Protein AF-A0A936SHZ1-F1 (afdb_monomer_lite)

Foldseek 3Di:
DVVVVVVVVVVVVVVVVVVVVVVPPPPPPPPPPPVPDQFPDDDQWDWDPPPPQQAIFIDGPCCQQQCVLAPPGGDFPCLLQVLLAAQVVQVVPPPGHHHPPPPDHDHQGPVCCRRCVPNSRRDDLCQQAPAPPDAHVRDRHADWDDDVPHPDIHGRHSVNSVLVSQQVRLVVSCVNPVVDLRFHSVDSVSGHDGDD

Structure (mmCIF, N/CA/C/O backbone):
data_AF-A0A936SHZ1-F1
#
_entry.id   AF-A0A936SHZ1-F1
#
loop_
_atom_site.group_PDB
_atom_site.id
_atom_site.type_symbol
_atom_site.label_atom_id
_atom_site.label_alt_id
_atom_site.label_comp_id
_atom_site.label_asym_id
_atom_site.label_entity_id
_atom_site.label_seq_id
_atom_site.pdbx_PDB_ins_code
_atom_site.Cartn_x
_atom_site.Cartn_y
_atom_site.Cartn_z
_atom_site.occupancy
_atom_site.B_iso_or_equiv
_atom_site.auth_seq_id
_atom_site.auth_comp_id
_atom_site.auth_asym_id
_atom_site.auth_atom_id
_atom_site.pdbx_PDB_model_num
ATOM 1 N N . MET A 1 1 ? -10.803 -55.762 65.320 1.00 58.00 1 MET A N 1
ATOM 2 C CA . MET A 1 1 ? -10.681 -55.918 63.850 1.00 58.00 1 MET A CA 1
ATOM 3 C C . MET A 1 1 ? -11.728 -55.129 63.056 1.00 58.00 1 MET A C 1
ATOM 5 O O . MET A 1 1 ? -11.336 -54.401 62.159 1.00 58.00 1 MET A O 1
ATOM 9 N N . MET A 1 2 ? -13.025 -55.159 63.396 1.00 56.41 2 MET A N 1
ATOM 10 C CA . MET A 1 2 ? -14.102 -54.535 62.588 1.00 56.41 2 MET A CA 1
ATOM 11 C C . MET A 1 2 ? -13.973 -53.012 62.336 1.00 56.41 2 MET A C 1
ATOM 13 O O . MET A 1 2 ? -14.299 -52.530 61.257 1.00 56.41 2 MET A O 1
ATOM 17 N N . ARG A 1 3 ? -13.420 -52.239 63.285 1.00 50.12 3 ARG A N 1
ATOM 18 C CA . ARG A 1 3 ? -13.227 -50.777 63.145 1.00 50.12 3 ARG A CA 1
ATOM 19 C C . ARG A 1 3 ? -12.147 -50.359 62.133 1.00 50.12 3 ARG A C 1
ATOM 21 O O . ARG A 1 3 ? -12.199 -49.232 61.651 1.00 50.12 3 ARG A O 1
ATOM 28 N N . GLN A 1 4 ? -11.181 -51.225 61.813 1.00 54.91 4 GLN A N 1
ATOM 29 C CA . GLN A 1 4 ? -10.170 -50.930 60.784 1.00 54.91 4 GLN A CA 1
ATOM 30 C C . GLN A 1 4 ? -10.726 -51.135 59.371 1.00 54.91 4 GLN A C 1
ATOM 32 O O . GLN A 1 4 ? -10.444 -50.327 58.491 1.00 54.91 4 GLN A O 1
ATOM 37 N N . PHE A 1 5 ? -11.597 -52.131 59.178 1.00 54.84 5 PHE A N 1
ATOM 38 C CA . PHE A 1 5 ? -12.244 -52.383 57.888 1.00 54.84 5 PHE A CA 1
ATOM 39 C C . PHE A 1 5 ? -13.167 -51.236 57.450 1.00 54.84 5 PHE A C 1
ATOM 41 O O . PHE A 1 5 ? -13.169 -50.871 56.279 1.00 54.84 5 PHE A O 1
ATOM 48 N N . ILE A 1 6 ? -13.871 -50.594 58.389 1.00 59.31 6 ILE A N 1
ATOM 49 C CA . ILE A 1 6 ? -14.763 -49.459 58.084 1.00 59.31 6 ILE A CA 1
ATOM 50 C C . ILE A 1 6 ? -13.968 -48.226 57.617 1.00 59.31 6 ILE A C 1
ATOM 52 O O . ILE A 1 6 ? -14.391 -47.524 56.701 1.00 59.31 6 ILE A O 1
ATOM 56 N N . LYS A 1 7 ? -12.783 -47.978 58.194 1.00 52.69 7 LYS A N 1
ATOM 57 C CA . LYS A 1 7 ? -11.925 -46.851 57.791 1.00 52.69 7 LYS A CA 1
ATOM 58 C C . LYS A 1 7 ? -11.330 -47.049 56.395 1.00 52.69 7 LYS A C 1
ATOM 60 O O . LYS A 1 7 ? -11.276 -46.098 55.625 1.00 52.69 7 LYS A O 1
ATOM 65 N N . ILE A 1 8 ? -10.940 -48.278 56.055 1.00 61.97 8 ILE A N 1
ATOM 66 C CA . ILE A 1 8 ? -10.397 -48.612 54.730 1.00 61.97 8 ILE A CA 1
ATOM 67 C C . ILE A 1 8 ? -11.494 -48.521 53.660 1.00 61.97 8 ILE A C 1
ATOM 69 O O . ILE A 1 8 ? -11.280 -47.905 52.619 1.00 61.97 8 ILE A O 1
ATOM 73 N N . ALA A 1 9 ? -12.695 -49.037 53.944 1.00 61.56 9 ALA A N 1
ATOM 74 C CA . ALA A 1 9 ? -13.836 -48.933 53.034 1.00 61.56 9 ALA A CA 1
ATOM 75 C C . ALA A 1 9 ? -14.236 -47.471 52.762 1.00 61.56 9 ALA A C 1
ATOM 77 O O . ALA A 1 9 ? -14.526 -47.113 51.622 1.00 61.56 9 ALA A O 1
ATOM 78 N N . SER A 1 10 ? -14.184 -46.610 53.786 1.00 62.66 10 SER A N 1
ATOM 79 C CA . SER A 1 10 ? -14.511 -45.191 53.629 1.00 62.66 10 SER A CA 1
ATOM 80 C C . SER A 1 10 ? -13.507 -44.442 52.754 1.00 62.66 10 SER A C 1
ATOM 82 O O . SER A 1 10 ? -13.942 -43.586 51.998 1.00 62.66 10 SER A O 1
ATOM 84 N N . VAL A 1 11 ? -12.205 -44.751 52.831 1.00 67.12 11 VAL A N 1
ATOM 85 C CA . VAL A 1 11 ? -11.163 -44.094 52.013 1.00 67.12 11 VAL A CA 1
ATOM 86 C C . VAL A 1 11 ? -11.228 -44.543 50.551 1.00 67.12 11 VAL A C 1
ATOM 88 O O . VAL A 1 11 ? -11.061 -43.726 49.650 1.00 67.12 11 VAL A O 1
ATOM 91 N N . ILE A 1 12 ? -11.525 -45.822 50.299 1.00 68.69 12 ILE A N 1
ATOM 92 C CA . ILE A 1 12 ? -11.680 -46.348 48.933 1.00 68.69 12 ILE A CA 1
ATOM 93 C C . ILE A 1 12 ? -12.913 -45.733 48.254 1.00 68.69 12 ILE A C 1
ATOM 95 O O . ILE A 1 12 ? -12.842 -45.351 47.087 1.00 68.69 12 ILE A O 1
ATOM 99 N N . ALA A 1 13 ? -14.019 -45.569 48.987 1.00 66.19 13 ALA A N 1
ATOM 100 C CA . ALA A 1 13 ? -15.234 -44.958 48.453 1.00 66.19 13 ALA A CA 1
ATOM 101 C C . ALA A 1 13 ? -15.039 -43.477 48.078 1.00 66.19 13 ALA A C 1
ATOM 103 O O . ALA A 1 13 ? -15.497 -43.055 47.016 1.00 66.19 13 ALA A O 1
ATOM 104 N N . THR A 1 14 ? -14.316 -42.690 48.886 1.00 64.00 14 THR A N 1
ATOM 105 C CA . THR A 1 14 ? -13.996 -41.296 48.530 1.00 64.00 14 THR A CA 1
ATOM 106 C C . THR A 1 14 ? -13.022 -41.204 47.363 1.00 64.00 14 THR A C 1
ATOM 108 O O . THR A 1 14 ? -13.194 -40.332 46.516 1.00 64.00 14 THR A O 1
ATOM 111 N N . PHE A 1 15 ? -12.039 -42.103 47.262 1.00 65.00 15 PHE A N 1
ATOM 112 C CA . PHE A 1 15 ? -11.096 -42.090 46.139 1.00 65.00 15 PHE A CA 1
ATOM 113 C C . PHE A 1 15 ? -11.776 -42.462 44.810 1.00 65.00 15 PHE A C 1
ATOM 115 O O . PHE A 1 15 ? -11.527 -41.823 43.789 1.00 65.00 15 PHE A O 1
ATOM 122 N N . ALA A 1 16 ? -12.704 -43.426 44.828 1.00 63.50 16 ALA A N 1
ATOM 123 C CA . ALA A 1 16 ? -13.508 -43.783 43.660 1.00 63.50 16 ALA A CA 1
ATOM 124 C C . ALA A 1 16 ? -14.461 -42.651 43.234 1.00 63.50 16 ALA A C 1
ATOM 126 O O . ALA A 1 16 ? -14.616 -42.399 42.042 1.00 63.50 16 ALA A O 1
ATOM 127 N N . PHE A 1 17 ? -15.053 -41.924 44.189 1.00 63.28 17 PHE A N 1
ATOM 128 C CA . PHE A 1 17 ? -15.925 -40.783 43.895 1.00 63.28 17 PHE A CA 1
ATOM 129 C C . PHE A 1 17 ? -15.158 -39.588 43.301 1.00 63.28 17 PHE A C 1
ATOM 131 O O . PHE A 1 17 ? -15.647 -38.945 42.376 1.00 63.28 17 PHE A O 1
ATOM 138 N N . VAL A 1 18 ? -13.932 -39.320 43.769 1.00 63.41 18 VAL A N 1
ATOM 139 C CA . VAL A 1 18 ? -13.070 -38.263 43.205 1.00 63.41 18 VAL A CA 1
ATOM 140 C C . VAL A 1 18 ? -12.596 -38.615 41.791 1.00 63.41 18 VAL A C 1
ATOM 142 O O . VAL A 1 18 ? -12.608 -37.746 40.925 1.00 63.41 18 VAL A O 1
ATOM 145 N N . LEU A 1 19 ? -12.253 -39.879 41.519 1.00 59.44 19 LEU A N 1
ATOM 146 C CA . LEU A 1 19 ? -11.916 -40.324 40.160 1.00 59.44 19 LEU A CA 1
ATOM 147 C C . LEU A 1 19 ? -13.115 -40.214 39.204 1.00 59.44 19 LEU A C 1
ATOM 149 O O . LEU A 1 19 ? -12.958 -39.740 38.083 1.00 59.44 19 LEU A O 1
ATOM 153 N N . PHE A 1 20 ? -14.327 -40.539 39.666 1.00 57.81 20 PHE A N 1
ATOM 154 C CA . PHE A 1 20 ? -15.540 -40.411 38.850 1.00 57.81 20 PHE A CA 1
ATOM 155 C C . PHE A 1 20 ? -15.907 -38.948 38.529 1.00 57.81 20 PHE A C 1
ATOM 157 O O . PHE A 1 20 ? -16.508 -38.675 37.492 1.00 57.81 20 PHE A O 1
ATOM 164 N N . LEU A 1 21 ? -15.526 -37.992 39.386 1.00 57.03 21 LEU A N 1
ATOM 165 C CA . LEU A 1 21 ? -15.705 -36.557 39.126 1.00 57.03 21 LEU A CA 1
ATOM 166 C C . LEU A 1 21 ? -14.647 -35.971 38.175 1.00 57.03 21 LEU A C 1
ATOM 168 O O . LEU A 1 21 ? -14.896 -34.923 37.581 1.00 57.03 21 LEU A O 1
ATOM 172 N N . LEU A 1 22 ? -13.498 -36.633 37.996 1.00 56.94 22 LEU A N 1
ATOM 173 C CA . LEU A 1 22 ? -12.438 -36.190 37.080 1.00 56.94 22 LEU A CA 1
ATOM 174 C C . LEU A 1 22 ? -12.620 -36.713 35.642 1.00 56.94 22 LEU A C 1
ATOM 176 O O . LEU A 1 22 ? -12.161 -36.060 34.709 1.00 56.94 22 LEU A O 1
ATOM 180 N N . ASP A 1 23 ? -13.358 -37.809 35.439 1.00 51.12 23 ASP A N 1
ATOM 181 C CA . ASP A 1 23 ? -13.686 -38.343 34.101 1.00 51.12 23 ASP A CA 1
ATOM 182 C C . ASP A 1 23 ? -14.914 -37.668 33.441 1.00 51.12 23 ASP A C 1
ATOM 184 O O . ASP A 1 23 ? -15.255 -37.936 32.286 1.00 51.12 23 ASP A O 1
ATOM 188 N N . GLY A 1 24 ? -15.589 -36.756 34.152 1.00 52.62 24 GLY A N 1
ATOM 189 C CA . GLY A 1 24 ? -16.859 -36.144 33.740 1.00 52.62 24 GLY A CA 1
ATOM 190 C C . GLY A 1 24 ? -16.779 -34.978 32.746 1.00 52.62 24 GLY A C 1
ATOM 191 O O . GLY A 1 24 ? -17.821 -34.510 32.290 1.00 52.62 24 GLY A O 1
ATOM 192 N N . THR A 1 25 ? -15.590 -34.502 32.367 1.00 50.62 25 THR A N 1
ATOM 193 C CA . THR A 1 25 ? -15.440 -33.454 31.339 1.00 50.62 25 THR A CA 1
ATOM 194 C C . THR A 1 25 ? -14.689 -33.954 30.116 1.00 50.62 25 THR A C 1
ATOM 196 O O . THR A 1 25 ? -13.801 -33.282 29.596 1.00 50.62 25 THR A O 1
ATOM 199 N N . SER A 1 26 ? -15.084 -35.113 29.588 1.00 50.12 26 SER A N 1
ATOM 200 C CA . SER A 1 26 ? -14.914 -35.351 28.156 1.00 50.12 26 SER A CA 1
ATOM 201 C C . SER A 1 26 ? -15.900 -34.434 27.432 1.00 50.12 26 SER A C 1
ATOM 203 O O . SER A 1 26 ? -17.026 -34.815 27.105 1.00 50.12 26 SER A O 1
ATOM 205 N N . GLN A 1 27 ? -15.501 -33.174 27.230 1.00 50.34 27 GLN A N 1
ATOM 206 C CA . GLN A 1 27 ? -16.088 -32.365 26.176 1.00 50.34 27 GLN A CA 1
ATOM 207 C C . GLN A 1 27 ? -15.919 -33.194 24.910 1.00 50.34 27 GLN A C 1
ATOM 209 O O . GLN A 1 27 ? -14.819 -33.303 24.370 1.00 50.34 27 GLN A O 1
ATOM 214 N N . LYS A 1 28 ? -17.007 -33.821 24.452 1.00 45.84 28 LYS A N 1
ATOM 215 C CA . LYS A 1 28 ? -17.133 -34.182 23.051 1.00 45.84 28 LYS A CA 1
ATOM 216 C C . LYS A 1 28 ? -16.898 -32.880 22.310 1.00 45.84 28 LYS A C 1
ATOM 218 O O . LYS A 1 28 ? -17.810 -32.063 22.208 1.00 45.84 28 LYS A O 1
ATOM 223 N N . ALA A 1 29 ? -15.657 -32.674 21.873 1.00 46.72 29 ALA A N 1
ATOM 224 C CA . ALA A 1 29 ? -15.332 -31.726 20.842 1.00 46.72 29 ALA A CA 1
ATOM 225 C C . ALA A 1 29 ? -16.323 -32.056 19.736 1.00 46.72 29 ALA A C 1
ATOM 227 O O . ALA A 1 29 ? -16.249 -33.113 19.105 1.00 46.72 29 ALA A O 1
ATOM 228 N N . GLN A 1 30 ? -17.351 -31.220 19.607 1.00 45.28 30 GLN A N 1
ATOM 229 C CA . GLN A 1 30 ? -18.169 -31.229 18.424 1.00 45.28 30 GLN A CA 1
ATOM 230 C C . GLN A 1 30 ? -17.169 -30.916 17.327 1.00 45.28 30 GLN A C 1
ATOM 232 O O . GLN A 1 30 ? -16.734 -29.775 17.180 1.00 45.28 30 GLN A O 1
ATOM 237 N N . VAL A 1 31 ? -16.733 -31.960 16.621 1.00 44.31 31 VAL A N 1
ATOM 238 C CA . VAL A 1 31 ? -16.123 -31.817 15.313 1.00 44.31 31 VAL A CA 1
ATOM 239 C C . VAL A 1 31 ? -17.216 -31.150 14.503 1.00 44.31 31 VAL A C 1
ATOM 241 O O . VAL A 1 31 ? -18.141 -31.793 14.011 1.00 44.31 31 VAL A O 1
ATOM 244 N N . MET A 1 32 ? -17.171 -29.822 14.496 1.00 43.62 32 MET A N 1
ATOM 245 C CA . MET A 1 32 ? -17.922 -28.990 13.592 1.00 43.62 32 MET A CA 1
ATOM 246 C C . MET A 1 32 ? -17.433 -29.414 12.216 1.00 43.62 32 MET A C 1
ATOM 248 O O . MET A 1 32 ? -16.462 -28.881 11.693 1.00 43.62 32 MET A O 1
ATOM 252 N N . THR A 1 33 ? -18.121 -30.375 11.605 1.00 42.81 33 THR A N 1
ATOM 253 C CA . THR A 1 33 ? -18.084 -30.611 10.162 1.00 42.81 33 THR A CA 1
ATOM 254 C C . THR A 1 33 ? -18.819 -29.471 9.456 1.00 42.81 33 THR A C 1
ATOM 256 O O . THR A 1 33 ? -19.618 -29.689 8.544 1.00 42.81 33 THR A O 1
ATOM 259 N N . GLY A 1 34 ? -18.598 -28.234 9.912 1.00 46.69 34 GLY A N 1
ATOM 260 C CA . GLY A 1 34 ? -18.877 -27.069 9.111 1.00 46.69 34 GLY A CA 1
ATOM 261 C C . GLY A 1 34 ? -18.015 -27.235 7.878 1.00 46.69 34 GLY A C 1
ATOM 262 O O . GLY A 1 34 ? -16.804 -27.419 7.992 1.00 46.69 34 GLY A O 1
ATOM 263 N N . LYS A 1 35 ? -18.644 -27.249 6.702 1.00 37.09 35 LYS A N 1
ATOM 264 C CA . LYS A 1 35 ? -17.924 -27.041 5.450 1.00 37.09 35 LYS A CA 1
ATOM 265 C C . LYS A 1 35 ? -17.074 -25.794 5.661 1.00 37.09 35 LYS A C 1
ATOM 267 O O . LYS A 1 35 ? -17.622 -24.695 5.711 1.00 37.09 35 LYS A O 1
ATOM 272 N N . VAL A 1 36 ? -15.770 -25.982 5.856 1.00 47.88 36 VAL A N 1
ATOM 273 C CA . VAL A 1 36 ? -14.801 -24.896 5.800 1.00 47.88 36 VAL A CA 1
ATOM 274 C C . VAL A 1 36 ? -15.038 -24.290 4.428 1.00 47.88 36 VAL A C 1
ATOM 276 O O . VAL A 1 36 ? -14.909 -24.986 3.416 1.00 47.88 36 VAL A O 1
ATOM 279 N N . ALA A 1 37 ? -15.545 -23.056 4.394 1.00 53.41 37 ALA A N 1
ATOM 280 C CA . ALA A 1 37 ? -15.644 -22.332 3.141 1.00 53.41 37 ALA A CA 1
ATOM 281 C C . ALA A 1 37 ? -14.258 -22.410 2.485 1.00 53.41 37 ALA A C 1
ATOM 283 O O . ALA A 1 37 ? -13.266 -22.306 3.214 1.00 53.41 37 ALA A O 1
ATOM 284 N N . PRO A 1 38 ? -14.164 -22.668 1.168 1.00 56.75 38 PRO A N 1
ATOM 285 C CA . PRO A 1 38 ? -12.867 -22.693 0.510 1.00 56.75 38 PRO A CA 1
ATOM 286 C C . PRO A 1 38 ? -12.095 -21.426 0.905 1.00 56.75 38 PRO A C 1
ATOM 288 O O . PRO A 1 38 ? -12.735 -20.370 1.022 1.00 56.75 38 PRO A O 1
ATOM 291 N N . PRO A 1 39 ? -10.779 -21.533 1.177 1.00 59.34 39 PRO A N 1
ATOM 292 C CA . PRO A 1 39 ? -9.977 -20.400 1.615 1.00 59.34 39 PRO A CA 1
ATOM 293 C C . PRO A 1 39 ? -10.274 -19.206 0.718 1.00 59.34 39 PRO A C 1
ATOM 295 O O . PRO A 1 39 ? -10.333 -19.353 -0.505 1.00 59.34 39 PRO A O 1
ATOM 298 N N . LEU A 1 40 ? -10.527 -18.042 1.312 1.00 68.38 40 LEU A N 1
ATOM 299 C CA . LEU A 1 40 ? -10.705 -16.839 0.514 1.00 68.38 40 LEU A CA 1
ATOM 300 C C . LEU A 1 40 ? -9.368 -16.556 -0.161 1.00 68.38 40 LEU A C 1
ATOM 302 O O . LEU A 1 40 ? -8.401 -16.187 0.494 1.00 68.38 40 LEU A O 1
ATOM 306 N N . GLU A 1 41 ? -9.304 -16.802 -1.465 1.00 78.69 41 GLU A N 1
ATOM 307 C CA . GLU A 1 41 ? -8.088 -16.586 -2.231 1.00 78.69 41 GLU A CA 1
ATOM 308 C C . GLU A 1 41 ? -7.891 -15.091 -2.475 1.00 78.69 41 GLU A C 1
ATOM 310 O O . GLU A 1 41 ? -8.831 -14.341 -2.768 1.00 78.69 41 GLU A O 1
ATOM 315 N N . MET A 1 42 ? -6.644 -14.643 -2.348 1.00 86.25 42 MET A N 1
ATOM 316 C CA . MET A 1 42 ? -6.286 -13.269 -2.666 1.00 86.25 42 MET A CA 1
ATOM 317 C C . MET A 1 42 ? -6.647 -12.977 -4.132 1.00 86.25 42 MET A C 1
ATOM 319 O O . MET A 1 42 ? -6.269 -13.751 -5.015 1.00 86.25 42 MET A O 1
ATOM 323 N N . PRO A 1 43 ? -7.318 -11.848 -4.429 1.00 88.06 43 PRO A N 1
ATOM 324 C CA . PRO A 1 43 ? -7.680 -11.507 -5.797 1.00 88.06 43 PRO A CA 1
ATOM 325 C C . PRO A 1 43 ? -6.441 -11.443 -6.689 1.00 88.06 43 PRO A C 1
ATOM 327 O O . PRO A 1 43 ? -5.592 -10.575 -6.501 1.00 88.06 43 PRO A O 1
ATOM 330 N N . GLN A 1 44 ? -6.336 -12.348 -7.663 1.00 92.81 44 GLN A N 1
ATOM 331 C CA . GLN A 1 44 ? -5.124 -12.463 -8.471 1.00 92.81 44 GLN A CA 1
ATOM 332 C C . GLN A 1 44 ? -4.844 -11.194 -9.273 1.00 92.81 44 GLN A C 1
ATOM 334 O O . GLN A 1 44 ? -3.733 -10.672 -9.240 1.00 92.81 44 GLN A O 1
ATOM 339 N N . VAL A 1 45 ? -5.852 -10.692 -9.984 1.00 94.00 45 VAL A N 1
ATOM 340 C CA . VAL A 1 45 ? -5.757 -9.478 -10.792 1.00 94.00 45 VAL A CA 1
ATOM 341 C C . VAL A 1 45 ? -6.912 -8.561 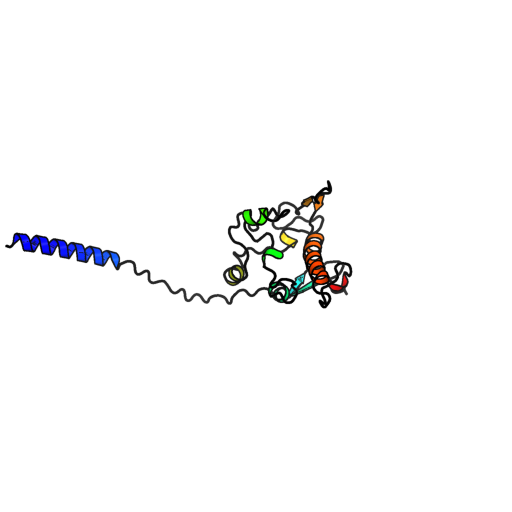-10.431 1.00 94.00 45 VAL A C 1
ATOM 343 O O . VAL A 1 45 ? -8.067 -8.981 -10.434 1.00 94.00 45 VAL A O 1
ATOM 346 N N . ILE A 1 46 ? -6.599 -7.303 -10.132 1.00 94.50 46 ILE A N 1
ATOM 347 C CA . ILE A 1 46 ? -7.582 -6.268 -9.815 1.00 94.50 46 ILE A CA 1
ATOM 348 C C . ILE A 1 46 ? -7.388 -5.048 -10.709 1.00 94.50 46 ILE A C 1
ATOM 350 O O . ILE A 1 46 ? -6.280 -4.734 -11.149 1.00 94.50 46 ILE A O 1
ATOM 354 N N . GLU A 1 47 ? -8.486 -4.341 -10.956 1.00 94.81 47 GLU A N 1
ATOM 355 C CA . GLU A 1 47 ? -8.467 -3.066 -11.661 1.00 94.81 47 GLU A CA 1
ATOM 356 C C . GLU A 1 47 ? -8.376 -1.912 -10.654 1.00 94.81 47 GLU A C 1
ATOM 358 O O . GLU A 1 47 ? -9.301 -1.643 -9.883 1.00 94.81 47 GLU A O 1
ATOM 363 N N . LEU A 1 48 ? -7.246 -1.211 -10.669 1.00 94.94 48 LEU A N 1
ATOM 364 C CA . LEU A 1 48 ? -7.023 0.013 -9.912 1.00 94.94 48 LEU A CA 1
ATOM 365 C C . LEU A 1 48 ? -7.303 1.241 -10.784 1.00 94.94 48 LEU A C 1
ATOM 367 O O . LEU A 1 48 ? -7.470 1.157 -11.999 1.00 94.94 48 LEU A O 1
ATOM 371 N N . ALA A 1 49 ? -7.374 2.413 -10.147 1.00 91.62 49 ALA A N 1
ATOM 372 C CA . ALA A 1 49 ? -7.547 3.701 -10.826 1.00 91.62 49 ALA A CA 1
ATOM 373 C C . ALA A 1 49 ? -8.742 3.778 -11.811 1.00 91.62 49 ALA A C 1
ATOM 375 O O . ALA A 1 49 ? -8.738 4.596 -12.732 1.00 91.62 49 ALA A O 1
ATOM 376 N N . LYS A 1 50 ? -9.791 2.964 -11.612 1.00 89.62 50 LYS A N 1
ATOM 377 C CA . LYS A 1 50 ? -11.022 3.033 -12.413 1.00 89.62 50 LYS A CA 1
ATOM 378 C C . LYS A 1 50 ? -11.594 4.455 -12.398 1.00 89.62 50 LYS A C 1
ATOM 380 O O . LYS A 1 50 ? -11.820 5.017 -11.325 1.00 89.62 50 LYS A O 1
ATOM 385 N N . GLY A 1 51 ? -11.814 5.021 -13.585 1.00 85.94 51 GLY A N 1
ATOM 386 C CA . GLY A 1 51 ? -12.275 6.403 -13.765 1.00 85.94 51 GLY A CA 1
ATOM 387 C C . GLY A 1 51 ? -11.174 7.470 -13.684 1.00 85.94 51 GLY A C 1
ATOM 388 O O . GLY A 1 51 ? -11.493 8.658 -13.612 1.00 85.94 51 GLY A O 1
ATOM 389 N N . SER A 1 52 ? -9.891 7.087 -13.672 1.00 90.69 52 SER A N 1
ATOM 390 C CA . SER A 1 52 ? -8.797 8.049 -13.849 1.00 90.69 52 SER A CA 1
ATOM 391 C C . SER A 1 52 ? -8.752 8.570 -15.289 1.00 90.69 52 SER A C 1
ATOM 393 O O . SER A 1 52 ? -9.178 7.887 -16.222 1.00 90.69 52 SER A O 1
ATOM 395 N N . LYS A 1 53 ? -8.195 9.772 -15.484 1.00 90.44 53 LYS A N 1
ATOM 396 C CA . LYS A 1 53 ? -8.043 10.368 -16.823 1.00 90.44 53 LYS A CA 1
ATOM 397 C C . LYS A 1 53 ? -7.102 9.554 -17.717 1.00 90.44 53 LYS A C 1
ATOM 399 O O . LYS A 1 53 ? -7.294 9.524 -18.925 1.00 90.44 53 LYS A O 1
ATOM 404 N N . GLN A 1 54 ? -6.110 8.899 -17.119 1.00 92.69 54 GLN A N 1
ATOM 405 C CA . GLN A 1 54 ? -5.105 8.087 -17.805 1.00 92.69 54 GLN A CA 1
ATOM 406 C C . GLN A 1 54 ? -5.616 6.676 -18.139 1.00 92.69 54 GLN A C 1
ATOM 408 O O . GLN A 1 54 ? -4.972 5.972 -18.910 1.00 92.69 54 GLN A O 1
ATOM 413 N N . GLY A 1 55 ? -6.774 6.289 -17.592 1.00 94.50 55 GLY A N 1
ATOM 414 C CA . GLY A 1 55 ? -7.367 4.961 -17.713 1.00 94.50 55 GLY A CA 1
ATOM 415 C C . GLY A 1 55 ? -7.039 4.037 -16.531 1.00 94.50 55 GLY A C 1
ATOM 416 O O . GLY A 1 55 ? -6.352 4.439 -15.583 1.00 94.50 55 GLY A O 1
ATOM 417 N N . PRO A 1 56 ? -7.601 2.820 -16.509 1.00 95.44 56 PRO A N 1
ATOM 418 C CA . PRO A 1 56 ? -7.411 1.888 -15.405 1.00 95.44 56 PRO A CA 1
ATOM 419 C C . PRO A 1 56 ? -5.986 1.318 -15.367 1.00 95.44 56 PRO A C 1
ATOM 421 O O . PRO A 1 56 ? -5.273 1.298 -16.371 1.00 95.44 56 PRO A O 1
ATOM 424 N N . VAL A 1 57 ? -5.595 0.806 -14.201 1.00 95.94 57 VAL A N 1
ATOM 425 C CA . VAL A 1 57 ? -4.333 0.083 -13.988 1.00 95.94 57 VAL A CA 1
ATOM 426 C C . VAL A 1 57 ? -4.663 -1.371 -13.679 1.00 95.94 57 VAL A C 1
ATOM 428 O O . VAL A 1 57 ? -5.441 -1.652 -12.770 1.00 95.94 57 VAL A O 1
ATOM 431 N N . THR A 1 58 ? -4.078 -2.302 -14.429 1.00 95.38 58 THR A N 1
ATOM 432 C CA . THR A 1 58 ? -4.196 -3.736 -14.134 1.00 95.38 58 THR A CA 1
ATOM 433 C C . THR A 1 58 ? -3.117 -4.120 -13.132 1.00 95.38 58 THR A C 1
ATOM 435 O O . THR A 1 58 ? -1.933 -4.043 -13.445 1.00 95.38 58 THR A O 1
ATOM 438 N N . PHE A 1 59 ? -3.513 -4.531 -11.931 1.00 95.50 59 PHE A N 1
ATOM 439 C CA . PHE A 1 59 ? -2.591 -4.906 -10.863 1.00 95.50 59 PHE A CA 1
ATOM 440 C C . PHE A 1 59 ? -2.686 -6.402 -10.582 1.00 95.50 59 PHE A C 1
ATOM 442 O O . PHE A 1 59 ? -3.760 -6.900 -10.253 1.00 95.50 59 PHE A O 1
ATOM 449 N N . ASN A 1 60 ? -1.567 -7.119 -10.701 1.00 94.81 60 ASN A N 1
ATOM 450 C CA . ASN A 1 60 ? -1.499 -8.536 -10.355 1.00 94.81 60 ASN A CA 1
ATOM 451 C C . ASN A 1 60 ? -1.038 -8.702 -8.901 1.00 94.81 60 ASN A C 1
ATOM 453 O O . ASN A 1 60 ? 0.159 -8.662 -8.622 1.00 94.81 60 ASN A O 1
ATOM 457 N N . HIS A 1 61 ? -1.982 -8.871 -7.980 1.00 93.88 61 HIS A N 1
ATOM 458 C CA . HIS A 1 61 ? -1.717 -8.907 -6.543 1.00 93.88 61 HIS A CA 1
ATOM 459 C C . HIS A 1 61 ? -0.860 -10.114 -6.144 1.00 93.88 61 HIS A C 1
ATOM 461 O O . HIS A 1 61 ? 0.101 -9.966 -5.392 1.00 93.88 61 HIS A O 1
ATOM 467 N N . VAL A 1 62 ? -1.157 -11.289 -6.713 1.00 92.88 62 VAL A N 1
ATOM 468 C CA . VAL A 1 62 ? -0.432 -12.538 -6.425 1.00 92.88 62 VAL A CA 1
ATOM 469 C C . VAL A 1 62 ? 1.032 -12.432 -6.816 1.00 92.88 62 VAL A C 1
ATOM 471 O O . VAL A 1 62 ? 1.885 -12.829 -6.034 1.00 92.88 62 VAL A O 1
ATOM 474 N N . LYS A 1 63 ? 1.346 -11.848 -7.975 1.00 93.06 63 LYS A N 1
ATOM 475 C CA . LYS A 1 63 ? 2.739 -11.714 -8.424 1.00 93.06 63 LYS A CA 1
ATOM 476 C C . LYS A 1 63 ? 3.559 -10.711 -7.615 1.00 93.06 63 LYS A C 1
ATOM 478 O O . LYS A 1 63 ? 4.762 -10.894 -7.449 1.00 93.06 63 LYS A O 1
ATOM 483 N N . HIS A 1 64 ? 2.921 -9.662 -7.094 1.00 93.31 64 HIS A N 1
ATOM 484 C CA . HIS A 1 64 ? 3.593 -8.745 -6.171 1.00 93.31 64 HIS A CA 1
ATOM 485 C C . HIS A 1 64 ? 3.875 -9.447 -4.840 1.00 93.31 64 HIS A C 1
ATOM 487 O O . HIS A 1 64 ? 5.014 -9.474 -4.381 1.00 93.31 64 HIS A O 1
ATOM 493 N N . ASN A 1 65 ? 2.862 -10.085 -4.254 1.00 93.44 65 ASN A N 1
ATOM 494 C CA . ASN A 1 65 ? 3.004 -10.755 -2.967 1.00 93.44 65 ASN A CA 1
ATOM 495 C C . ASN A 1 65 ? 3.928 -11.985 -3.021 1.00 93.44 65 ASN A C 1
ATOM 497 O O . ASN A 1 65 ? 4.663 -12.210 -2.070 1.00 93.44 65 ASN A O 1
ATOM 501 N N . SER A 1 66 ? 3.966 -12.737 -4.128 1.00 90.94 66 SER A N 1
ATOM 502 C CA . SER A 1 66 ? 4.859 -13.897 -4.285 1.00 90.94 66 SER A CA 1
ATOM 503 C C . SER A 1 66 ? 6.337 -13.523 -4.427 1.00 90.94 66 SER A C 1
ATOM 505 O O . SER A 1 66 ? 7.201 -14.392 -4.328 1.00 90.94 66 SER A O 1
ATOM 507 N N . GLY A 1 67 ? 6.638 -12.242 -4.663 1.00 87.81 67 GLY A N 1
ATOM 508 C CA . GLY A 1 67 ? 7.998 -11.747 -4.845 1.00 87.81 67 GLY A CA 1
ATOM 509 C C . GLY A 1 67 ? 8.523 -11.851 -6.276 1.00 87.81 67 GLY A C 1
ATOM 510 O O . GLY A 1 67 ? 9.682 -11.513 -6.496 1.00 87.81 67 GLY A O 1
ATOM 511 N N . GLU A 1 68 ? 7.696 -12.241 -7.258 1.00 88.69 68 GLU A N 1
ATOM 512 C CA . GLU A 1 68 ? 8.098 -12.302 -8.678 1.00 88.69 68 GLU A CA 1
ATOM 513 C C . GLU A 1 68 ? 8.714 -10.969 -9.149 1.00 88.69 68 GLU A C 1
ATOM 515 O O . GLU A 1 68 ? 9.681 -10.953 -9.914 1.00 88.69 68 GLU A O 1
ATOM 520 N N . TYR A 1 69 ? 8.187 -9.850 -8.639 1.00 83.31 69 TYR A N 1
ATOM 521 C CA . TYR A 1 69 ? 8.604 -8.489 -8.994 1.00 83.31 69 TYR A CA 1
ATOM 522 C C . TYR A 1 69 ? 9.500 -7.792 -7.965 1.00 83.31 69 TYR A C 1
ATOM 524 O O . TYR A 1 69 ? 9.832 -6.623 -8.142 1.00 83.31 69 TYR A O 1
ATOM 532 N N . SER A 1 70 ? 9.895 -8.477 -6.894 1.00 85.50 70 SER A N 1
ATOM 533 C CA . SER A 1 70 ? 10.640 -7.862 -5.796 1.00 85.50 70 SER A CA 1
ATOM 534 C C . SER A 1 70 ? 12.157 -7.976 -5.970 1.00 85.50 70 SER A C 1
ATOM 536 O O . SER A 1 70 ? 12.668 -8.821 -6.709 1.00 85.50 70 SER A O 1
ATOM 538 N N . VAL A 1 71 ? 12.886 -7.114 -5.262 1.00 84.00 71 VAL A N 1
ATOM 539 C CA . VAL A 1 71 ? 14.349 -7.173 -5.100 1.00 84.00 71 VAL A CA 1
ATOM 540 C C . VAL A 1 71 ? 14.769 -8.029 -3.904 1.00 84.00 71 VAL A C 1
ATOM 542 O O . VAL A 1 71 ? 15.881 -8.542 -3.882 1.00 84.00 71 VAL A O 1
ATOM 545 N N . SER A 1 72 ? 13.887 -8.192 -2.915 1.00 84.75 72 SER A N 1
ATOM 546 C CA . SER A 1 72 ? 14.212 -8.723 -1.583 1.00 84.75 72 SER A CA 1
ATOM 547 C C . SER A 1 72 ? 13.314 -9.889 -1.156 1.00 84.75 72 SER A C 1
ATOM 549 O O . SER A 1 72 ? 13.229 -10.202 0.028 1.00 84.75 72 SER A O 1
ATOM 551 N N . GLY A 1 73 ? 12.640 -10.536 -2.110 1.00 87.56 73 GLY A N 1
ATOM 552 C CA . GLY A 1 73 ? 11.701 -11.631 -1.851 1.00 87.56 73 GLY A CA 1
ATOM 553 C C . GLY A 1 73 ? 10.237 -11.181 -1.727 1.00 87.56 73 GLY A C 1
ATOM 554 O O . GLY A 1 73 ? 9.911 -10.055 -2.099 1.00 87.56 73 GLY A O 1
ATOM 555 N N . PRO A 1 74 ? 9.333 -12.065 -1.269 1.00 91.38 74 PRO A N 1
ATOM 556 C CA . PRO A 1 74 ? 7.894 -11.801 -1.169 1.00 91.38 74 PRO A CA 1
ATOM 557 C C . PRO A 1 74 ? 7.546 -10.461 -0.504 1.00 91.38 74 PRO A C 1
ATOM 559 O O . PRO A 1 74 ? 8.042 -10.169 0.581 1.00 91.38 74 PRO A O 1
ATOM 562 N N . ILE A 1 75 ? 6.667 -9.673 -1.137 1.00 94.25 75 ILE A N 1
ATOM 563 C CA . ILE A 1 75 ? 6.154 -8.415 -0.568 1.00 94.25 75 ILE A CA 1
ATOM 564 C C . ILE A 1 75 ? 5.108 -8.758 0.492 1.00 94.25 75 ILE A C 1
ATOM 566 O O . ILE A 1 75 ? 4.085 -9.381 0.185 1.00 94.25 75 ILE A O 1
ATOM 570 N N . GLN A 1 76 ? 5.330 -8.338 1.736 1.00 93.94 76 GLN A N 1
ATOM 571 C CA . GLN A 1 76 ? 4.398 -8.596 2.831 1.00 93.94 76 GLN A CA 1
ATOM 572 C C . GLN A 1 76 ? 3.106 -7.792 2.661 1.00 93.94 76 GLN A C 1
ATOM 574 O O . GLN A 1 76 ? 3.104 -6.672 2.152 1.00 93.94 76 GLN A O 1
ATOM 579 N N . CYS A 1 77 ? 1.983 -8.328 3.147 1.00 95.06 77 CYS A N 1
ATOM 580 C CA . CYS A 1 77 ? 0.676 -7.681 3.004 1.00 95.06 77 CYS A CA 1
ATOM 581 C C . CYS A 1 77 ? 0.669 -6.245 3.557 1.00 95.06 77 CYS A C 1
ATOM 583 O O . CYS A 1 77 ? 0.070 -5.353 2.956 1.00 95.06 77 CYS A O 1
ATOM 585 N N . ILE A 1 78 ? 1.370 -6.015 4.671 1.00 95.62 78 ILE A N 1
ATOM 586 C CA . ILE A 1 78 ? 1.479 -4.710 5.335 1.00 95.62 78 ILE A CA 1
ATOM 587 C C . ILE A 1 78 ? 2.405 -3.714 4.624 1.00 95.62 78 ILE A C 1
ATOM 589 O O . ILE A 1 78 ? 2.382 -2.536 4.960 1.00 95.62 78 ILE A O 1
ATOM 593 N N . GLU A 1 79 ? 3.172 -4.123 3.613 1.00 94.62 79 GLU A N 1
ATOM 594 C CA . GLU A 1 79 ? 3.937 -3.170 2.794 1.00 94.62 79 GLU A CA 1
ATOM 595 C C . GLU A 1 79 ? 3.012 -2.336 1.890 1.00 94.62 79 GLU A C 1
ATOM 597 O O . GLU A 1 79 ? 3.325 -1.193 1.560 1.00 94.62 79 GLU A O 1
ATOM 602 N N . CYS A 1 80 ? 1.836 -2.869 1.531 1.00 95.69 80 CYS A N 1
ATOM 603 C CA . CYS A 1 80 ? 0.797 -2.138 0.794 1.00 95.69 80 CYS A CA 1
ATOM 604 C C . CYS A 1 80 ? -0.407 -1.786 1.681 1.00 95.69 80 CYS A C 1
ATOM 606 O O . CYS A 1 80 ? -0.854 -0.638 1.707 1.00 95.69 80 CYS A O 1
ATOM 608 N N . HIS A 1 81 ? -0.919 -2.744 2.456 1.00 96.31 81 HIS A N 1
ATOM 609 C CA . HIS A 1 81 ? -1.997 -2.535 3.427 1.00 96.31 81 HIS A CA 1
ATOM 610 C C . HIS A 1 81 ? -1.433 -2.069 4.769 1.00 96.31 81 HIS A C 1
ATOM 612 O O . HIS A 1 81 ? -1.641 -2.690 5.809 1.00 96.31 81 HIS A O 1
ATOM 618 N N . HIS A 1 82 ? -0.700 -0.961 4.738 1.00 95.75 82 HIS A N 1
ATOM 619 C CA . HIS A 1 82 ? 0.135 -0.518 5.850 1.00 95.75 82 HIS A CA 1
ATOM 620 C C . HIS A 1 82 ? -0.629 -0.211 7.141 1.00 95.75 82 HIS A C 1
ATOM 622 O O . HIS A 1 82 ? -0.038 -0.277 8.210 1.00 95.75 82 HIS A O 1
ATOM 628 N N . THR A 1 83 ? -1.927 0.098 7.072 1.00 95.75 83 THR A N 1
ATOM 629 C CA . THR A 1 83 ? -2.776 0.318 8.254 1.00 95.75 83 THR A CA 1
ATOM 630 C C . THR A 1 83 ? -3.224 -0.982 8.922 1.00 95.75 83 THR A C 1
ATOM 632 O O . THR A 1 83 ? -3.711 -0.955 10.047 1.00 95.75 83 THR A O 1
ATOM 635 N N . ALA A 1 84 ? -3.075 -2.133 8.262 1.00 96.19 84 ALA A N 1
ATOM 636 C CA . ALA A 1 84 ? -3.565 -3.420 8.741 1.00 96.19 84 ALA A CA 1
ATOM 637 C C . ALA A 1 84 ? -2.576 -4.086 9.716 1.00 96.19 84 ALA A C 1
ATOM 639 O O . ALA A 1 84 ? -2.209 -5.249 9.563 1.00 96.19 84 ALA A O 1
ATOM 640 N N . GLN A 1 85 ? -2.127 -3.330 10.714 1.00 96.44 85 GLN A N 1
ATOM 641 C CA . GLN A 1 85 ? -1.229 -3.778 11.776 1.00 96.44 85 GLN A CA 1
ATOM 642 C C . GLN A 1 85 ? -1.469 -2.962 13.057 1.00 96.44 85 GLN A C 1
ATOM 644 O O . GLN A 1 85 ? -2.104 -1.906 12.982 1.00 96.44 85 GLN A O 1
ATOM 649 N N . PRO A 1 86 ? -0.984 -3.413 14.227 1.00 96.06 86 PRO A N 1
ATOM 650 C CA . PRO A 1 86 ? -1.201 -2.698 15.479 1.00 96.06 86 PRO A CA 1
ATOM 651 C C . PRO A 1 86 ? -0.593 -1.293 15.479 1.00 96.06 86 PRO A C 1
ATOM 653 O O . PRO A 1 86 ? 0.468 -1.058 14.896 1.00 96.06 86 PRO A O 1
ATOM 656 N N . ALA A 1 87 ? -1.210 -0.368 16.219 1.00 95.94 87 ALA A N 1
ATOM 657 C CA . ALA A 1 87 ? -0.715 1.005 16.371 1.00 95.94 87 ALA A CA 1
ATOM 658 C C . ALA A 1 87 ? 0.745 1.071 16.866 1.00 95.94 87 ALA A C 1
ATOM 660 O O . ALA A 1 87 ? 1.512 1.932 16.435 1.00 95.94 87 ALA A O 1
ATOM 661 N N . ALA A 1 88 ? 1.150 0.130 17.727 1.00 95.94 88 ALA A N 1
ATOM 662 C CA . ALA A 1 88 ? 2.524 0.026 18.218 1.00 95.94 88 ALA A CA 1
ATOM 663 C C . ALA A 1 88 ? 3.538 -0.321 17.112 1.00 95.94 88 ALA A C 1
ATOM 665 O O . ALA A 1 88 ? 4.676 0.139 17.166 1.00 95.94 88 ALA A O 1
ATOM 666 N N . GLU A 1 89 ? 3.133 -1.092 16.098 1.00 96.12 89 GLU A N 1
ATOM 667 C CA . GLU A 1 89 ? 3.980 -1.409 14.944 1.00 96.12 89 GLU A CA 1
ATOM 668 C C . GLU A 1 89 ? 4.030 -0.231 13.969 1.00 96.12 89 GLU A C 1
ATOM 670 O O . GLU A 1 89 ? 5.109 0.180 13.552 1.00 96.12 89 GLU A O 1
ATOM 675 N N . LEU A 1 90 ? 2.888 0.409 13.697 1.00 94.69 90 LEU A N 1
ATOM 676 C CA . LEU A 1 90 ? 2.822 1.627 12.879 1.00 94.69 90 LEU A CA 1
ATOM 677 C C . LEU A 1 90 ? 3.738 2.738 13.396 1.00 94.69 90 LEU A C 1
ATOM 679 O O . LEU A 1 90 ? 4.413 3.395 12.606 1.00 94.69 90 LEU A O 1
ATOM 683 N N . ALA A 1 91 ? 3.797 2.923 14.717 1.00 93.69 91 ALA A N 1
ATOM 684 C CA . ALA A 1 91 ? 4.630 3.942 15.349 1.00 93.69 91 ALA A CA 1
ATOM 685 C C . ALA A 1 91 ? 6.135 3.770 15.064 1.00 93.69 91 ALA A C 1
ATOM 687 O O . ALA A 1 91 ? 6.878 4.751 15.119 1.00 93.69 91 ALA A O 1
ATOM 688 N N . LYS A 1 92 ? 6.588 2.557 14.713 1.00 94.94 92 LYS A N 1
ATOM 689 C CA . LYS A 1 92 ? 7.978 2.278 14.304 1.00 94.94 92 LYS A CA 1
ATOM 690 C C . LYS A 1 92 ? 8.287 2.776 12.891 1.00 94.94 92 LYS A C 1
ATOM 692 O O . LYS A 1 92 ? 9.454 2.876 12.520 1.00 94.94 92 LYS A O 1
ATOM 697 N N . HIS A 1 93 ? 7.259 3.123 12.118 1.00 91.38 93 HIS A N 1
ATOM 698 C CA . HIS A 1 93 ? 7.365 3.529 10.723 1.00 91.38 93 HIS A CA 1
ATOM 699 C C . HIS A 1 93 ? 6.740 4.915 10.492 1.00 91.38 93 HIS A C 1
ATOM 701 O O . HIS A 1 93 ? 5.685 5.024 9.863 1.00 91.38 93 HIS A O 1
ATOM 707 N N . PRO A 1 94 ? 7.361 6.016 10.958 1.00 88.50 94 PRO A N 1
ATOM 708 C CA . PRO A 1 94 ? 6.910 7.354 10.589 1.00 88.50 94 PRO A CA 1
ATOM 709 C C . PRO A 1 94 ? 6.832 7.510 9.056 1.00 88.50 94 PRO A C 1
ATOM 711 O O . PRO A 1 94 ? 7.741 7.061 8.357 1.00 88.50 94 PRO A O 1
ATOM 714 N N . PRO A 1 95 ? 5.783 8.151 8.504 1.00 89.31 95 PRO A N 1
ATOM 715 C CA . PRO A 1 95 ? 4.762 8.957 9.178 1.00 89.31 95 PRO A CA 1
ATOM 716 C C . PRO A 1 95 ? 3.449 8.207 9.483 1.00 89.31 95 PRO A C 1
ATOM 718 O O . PRO A 1 95 ? 2.408 8.851 9.628 1.00 89.31 95 PRO A O 1
ATOM 721 N N . LEU A 1 96 ? 3.455 6.874 9.530 1.00 91.31 96 LEU A N 1
ATOM 722 C CA . LEU A 1 96 ? 2.240 6.082 9.707 1.00 91.31 96 LEU A CA 1
ATOM 723 C C . LEU A 1 96 ? 1.660 6.247 11.123 1.00 91.31 96 LEU A C 1
ATOM 725 O O . LEU A 1 96 ? 2.387 6.209 12.111 1.00 91.31 96 LEU A O 1
ATOM 729 N N . LYS A 1 97 ? 0.341 6.469 11.223 1.00 87.31 97 LYS A N 1
ATOM 730 C CA . LYS A 1 97 ? -0.342 6.791 12.499 1.00 87.31 97 LYS A CA 1
ATOM 731 C C . LYS A 1 97 ? -1.692 6.111 12.701 1.00 87.31 97 LYS A C 1
ATOM 733 O O . LYS A 1 97 ? -2.296 6.277 13.754 1.00 87.31 97 LYS A O 1
ATOM 738 N N . THR A 1 98 ? -2.198 5.416 11.690 1.00 92.25 98 THR A N 1
ATOM 739 C CA . THR A 1 98 ? -3.576 4.922 11.681 1.00 92.25 98 THR A CA 1
ATOM 740 C C . THR A 1 98 ? -3.569 3.419 11.528 1.00 92.25 98 THR A C 1
ATOM 742 O O . THR A 1 98 ? -3.167 2.911 10.481 1.00 92.25 98 THR A O 1
ATOM 745 N N . ASP A 1 99 ? -4.024 2.727 12.563 1.00 94.88 99 ASP A N 1
ATOM 746 C CA . ASP A 1 99 ? -4.382 1.322 12.497 1.00 94.88 99 ASP A CA 1
ATOM 747 C C . ASP A 1 99 ? -5.814 1.175 11.984 1.00 94.88 99 ASP A C 1
ATOM 749 O O . ASP A 1 99 ? -6.700 1.986 12.269 1.00 94.88 99 ASP A O 1
ATOM 753 N N . TRP A 1 100 ? -6.035 0.156 11.159 1.00 94.25 100 TRP A N 1
ATOM 754 C CA . TRP A 1 100 ? -7.355 -0.169 10.651 1.00 94.25 100 TRP A CA 1
ATOM 755 C C . TRP A 1 100 ? -7.633 -1.681 10.695 1.00 94.25 100 TRP A C 1
ATOM 757 O O . TRP A 1 100 ? -6.846 -2.466 10.150 1.00 94.25 100 TRP A O 1
ATOM 767 N N . PRO A 1 101 ? -8.778 -2.107 11.265 1.00 93.44 101 PRO A N 1
ATOM 768 C CA . PRO A 1 101 ? -9.731 -1.290 12.032 1.00 93.44 101 PRO A CA 1
ATOM 769 C C . PRO A 1 101 ? -9.078 -0.650 13.269 1.00 93.44 101 PRO A C 1
ATOM 771 O O . PRO A 1 101 ? -8.031 -1.107 13.712 1.00 93.44 101 PRO A O 1
ATOM 774 N N . ALA A 1 102 ? -9.659 0.427 13.797 1.00 92.94 102 ALA A N 1
ATOM 775 C CA . ALA A 1 102 ? -9.102 1.096 14.974 1.00 92.94 102 ALA A CA 1
ATOM 776 C C . ALA A 1 102 ? -9.062 0.144 16.185 1.00 92.94 102 ALA A C 1
ATOM 778 O O . ALA A 1 102 ? -10.033 -0.567 16.449 1.00 92.94 102 ALA A O 1
ATOM 779 N N . GLY A 1 103 ? -7.953 0.144 16.924 1.00 93.12 103 GLY A N 1
ATOM 780 C CA . GLY A 1 103 ? -7.704 -0.774 18.037 1.00 93.12 103 GLY A CA 1
ATOM 781 C C . GLY A 1 103 ? -7.254 -2.171 17.600 1.00 93.12 103 GLY A C 1
ATOM 782 O O . GLY A 1 103 ? -7.391 -3.125 18.367 1.00 93.12 103 GLY A O 1
ATOM 783 N N . ARG A 1 104 ? -6.747 -2.327 16.372 1.00 94.19 104 ARG A N 1
ATOM 784 C CA . ARG A 1 104 ? -6.336 -3.633 15.844 1.00 94.19 104 ARG A CA 1
ATOM 785 C C . ARG A 1 104 ? -5.158 -4.205 16.633 1.00 94.19 104 ARG A C 1
ATOM 787 O O . ARG A 1 104 ? -4.153 -3.536 16.853 1.00 94.19 104 ARG A O 1
ATOM 794 N N . THR A 1 105 ? -5.250 -5.487 16.983 1.00 95.19 105 THR A N 1
ATOM 795 C CA . THR A 1 105 ? -4.208 -6.225 17.721 1.00 95.19 105 THR A CA 1
ATOM 796 C C . THR A 1 105 ? -3.431 -7.223 16.863 1.00 95.19 105 THR A C 1
ATOM 798 O O . THR A 1 105 ? -2.472 -7.823 17.337 1.00 95.19 105 THR A O 1
ATOM 801 N N . THR A 1 106 ? -3.816 -7.399 15.598 1.00 95.25 106 THR A N 1
ATOM 802 C CA . THR A 1 106 ? -3.206 -8.359 14.671 1.00 95.25 106 THR A CA 1
ATOM 803 C C . THR A 1 106 ? -2.509 -7.663 13.511 1.00 95.25 106 THR A C 1
ATOM 805 O O . THR A 1 106 ? -2.974 -6.640 13.009 1.00 95.25 106 THR A O 1
ATOM 808 N N . THR A 1 107 ? -1.421 -8.255 13.035 1.00 96.19 107 THR A N 1
ATOM 809 C CA . THR A 1 107 ? -0.769 -7.865 11.781 1.00 96.19 107 THR A CA 1
ATOM 810 C C . THR A 1 107 ? -1.374 -8.660 10.633 1.00 96.19 107 THR A C 1
ATOM 812 O O . THR A 1 107 ? -1.592 -9.865 10.755 1.00 96.19 107 THR A O 1
ATOM 815 N N . LEU A 1 108 ? -1.672 -7.997 9.518 1.00 96.31 108 LEU A N 1
ATOM 816 C CA . LEU A 1 108 ? -2.171 -8.665 8.327 1.00 96.31 108 LEU A CA 1
ATOM 817 C C . LEU A 1 108 ? -1.102 -9.589 7.744 1.00 96.31 108 LEU A C 1
ATOM 819 O O . LEU A 1 108 ? -0.040 -9.145 7.310 1.00 96.31 108 LEU A O 1
ATOM 823 N N . THR A 1 109 ? -1.438 -10.870 7.677 1.00 93.88 109 THR A N 1
ATOM 824 C CA . THR A 1 109 ? -0.657 -11.913 7.016 1.00 93.88 109 THR A CA 1
ATOM 825 C C . THR A 1 109 ? -1.536 -12.661 6.019 1.00 93.88 109 THR A C 1
ATOM 827 O O . THR A 1 109 ? -2.768 -12.591 6.081 1.00 93.88 109 THR A O 1
ATOM 830 N N . MET A 1 110 ? -0.906 -13.414 5.116 1.00 90.62 110 MET A N 1
ATOM 831 C CA . MET A 1 110 ? -1.631 -14.310 4.211 1.00 90.62 110 MET A CA 1
ATOM 832 C C . MET A 1 110 ? -2.422 -15.372 4.987 1.00 90.62 110 MET A C 1
ATOM 834 O O . MET A 1 110 ? -3.560 -15.672 4.646 1.00 90.62 110 MET A O 1
ATOM 838 N N . GLU A 1 111 ? -1.849 -15.901 6.070 1.00 91.06 111 GLU A N 1
ATOM 839 C CA . GLU A 1 111 ? -2.516 -16.871 6.944 1.00 91.06 111 GLU A CA 1
ATOM 840 C C . GLU A 1 111 ? -3.785 -16.288 7.582 1.00 91.06 111 GLU A C 1
ATOM 842 O O . GLU A 1 111 ? -4.846 -16.917 7.531 1.00 91.06 111 GLU A O 1
ATOM 847 N N . LEU A 1 112 ? -3.704 -15.061 8.116 1.00 92.31 112 LEU A N 1
ATOM 848 C CA . LEU A 1 112 ? -4.860 -14.379 8.695 1.00 92.31 112 LEU A CA 1
ATOM 849 C C . LEU A 1 112 ? -5.942 -14.140 7.638 1.00 92.31 112 LEU A C 1
ATOM 851 O O . LEU A 1 112 ? -7.116 -14.365 7.910 1.00 92.31 112 LEU A O 1
ATOM 855 N N . PHE A 1 113 ? -5.557 -13.715 6.432 1.00 91.31 113 PHE A N 1
ATOM 856 C CA . PHE A 1 113 ? -6.504 -13.494 5.342 1.00 91.31 113 PHE A CA 1
ATOM 857 C C . PHE A 1 113 ? -7.201 -14.785 4.894 1.00 91.31 113 PHE A C 1
ATOM 859 O O . PHE A 1 113 ? -8.424 -14.807 4.772 1.00 91.31 113 PHE A O 1
ATOM 866 N N . ASN A 1 114 ? -6.444 -15.867 4.705 1.00 89.38 114 ASN A N 1
ATOM 867 C CA . ASN A 1 114 ? -6.989 -17.153 4.268 1.00 89.38 114 ASN A CA 1
ATOM 868 C C . ASN A 1 114 ? -7.928 -17.774 5.312 1.00 89.38 114 ASN A C 1
ATOM 870 O O . ASN A 1 114 ? -8.861 -18.488 4.946 1.00 89.38 114 ASN A O 1
ATOM 874 N N . THR A 1 115 ? -7.684 -17.499 6.597 1.00 88.94 115 THR A N 1
ATOM 875 C CA . THR A 1 115 ? -8.487 -18.020 7.713 1.00 88.94 115 THR A CA 1
ATOM 876 C C . THR A 1 115 ? -9.720 -17.160 7.987 1.00 88.94 115 THR A C 1
ATOM 878 O O . THR A 1 115 ? -10.807 -17.689 8.209 1.00 88.94 115 THR A O 1
ATOM 881 N N . ASP A 1 116 ? -9.572 -15.835 7.961 1.00 88.31 116 ASP A N 1
ATOM 882 C CA . ASP A 1 116 ? -10.648 -14.883 8.223 1.00 88.31 116 ASP A CA 1
ATOM 883 C C . ASP A 1 116 ? -10.433 -13.581 7.439 1.00 88.31 116 ASP A C 1
ATOM 885 O O . ASP A 1 116 ? -10.008 -12.561 7.979 1.00 88.31 116 ASP A O 1
ATOM 889 N N . ALA A 1 117 ? -10.769 -13.576 6.148 1.00 86.00 117 ALA A N 1
ATOM 890 C CA . ALA A 1 117 ? -10.615 -12.376 5.323 1.00 86.00 117 ALA A CA 1
ATOM 891 C C . ALA A 1 117 ? -11.452 -11.185 5.821 1.00 86.00 117 ALA A C 1
ATOM 893 O O . ALA A 1 117 ? -11.098 -10.029 5.576 1.00 86.00 117 ALA A O 1
ATOM 894 N N . LYS A 1 118 ? -12.576 -11.446 6.502 1.00 83.44 118 LYS A N 1
ATOM 895 C CA . LYS A 1 118 ? -13.444 -10.387 7.022 1.00 83.44 118 LYS A CA 1
ATOM 896 C C . LYS A 1 118 ? -12.807 -9.739 8.250 1.00 83.44 118 LYS A C 1
ATOM 898 O O . LYS A 1 118 ? -12.698 -8.514 8.291 1.00 83.44 118 LYS A O 1
ATOM 903 N N . GLY A 1 119 ? -12.354 -10.534 9.219 1.00 82.94 119 GLY A N 1
ATOM 904 C CA . GLY A 1 119 ? 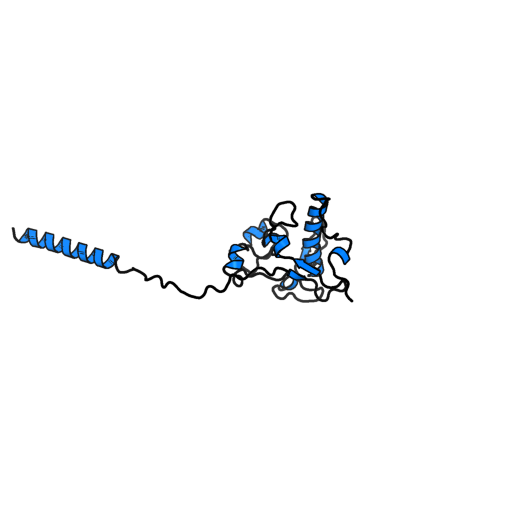-11.626 -10.058 10.398 1.00 82.94 119 GLY A CA 1
ATOM 905 C C . GLY A 1 119 ? -10.215 -9.567 10.083 1.00 82.94 119 GLY A C 1
ATOM 906 O O . GLY A 1 119 ? -9.703 -8.687 10.774 1.00 82.94 119 GLY A O 1
ATOM 907 N N . ALA A 1 120 ? -9.628 -10.003 8.964 1.00 87.88 120 ALA A N 1
ATOM 908 C CA . ALA A 1 120 ? -8.418 -9.415 8.405 1.00 87.88 120 ALA A CA 1
ATOM 909 C C . ALA A 1 120 ? -8.602 -7.926 8.059 1.00 87.88 120 ALA A C 1
ATOM 911 O O . ALA A 1 120 ? -7.605 -7.221 7.902 1.00 87.88 120 ALA A O 1
ATOM 912 N N . GLY A 1 121 ? -9.839 -7.414 7.989 1.00 85.31 121 GLY A N 1
ATOM 913 C CA . GLY A 1 121 ? -10.127 -5.982 8.079 1.00 85.31 121 GLY A CA 1
ATOM 914 C C . GLY A 1 121 ? -9.407 -5.146 7.024 1.00 85.31 121 GLY A C 1
ATOM 915 O O . GLY A 1 121 ? -8.962 -4.038 7.317 1.00 85.31 121 GLY A O 1
ATOM 916 N N . ILE A 1 122 ? -9.225 -5.701 5.825 1.00 89.94 122 ILE A N 1
ATOM 917 C CA . ILE A 1 122 ? -8.467 -5.065 4.750 1.00 89.94 122 ILE A CA 1
ATOM 918 C C . ILE A 1 122 ? -9.274 -3.889 4.194 1.00 89.94 122 ILE A C 1
ATOM 920 O O . ILE A 1 122 ? -10.405 -4.057 3.741 1.00 89.94 122 ILE A O 1
ATOM 924 N N . ALA A 1 123 ? -8.678 -2.698 4.200 1.00 93.81 123 ALA A N 1
ATOM 925 C CA . ALA A 1 123 ? -9.243 -1.512 3.565 1.00 93.81 123 ALA A CA 1
ATOM 926 C C . ALA A 1 123 ? -8.656 -1.309 2.164 1.00 93.81 123 ALA A C 1
ATOM 928 O O . ALA A 1 123 ? -7.452 -1.489 1.946 1.00 93.81 123 ALA A O 1
ATOM 929 N N . ALA A 1 124 ? -9.489 -0.873 1.216 1.00 94.06 124 ALA A N 1
ATOM 930 C CA . ALA A 1 124 ? -8.984 -0.365 -0.052 1.00 94.06 124 ALA A CA 1
ATOM 931 C C . ALA A 1 124 ? -8.327 1.003 0.175 1.00 94.06 124 ALA A C 1
ATOM 933 O O . ALA A 1 124 ? -8.836 1.807 0.954 1.00 94.06 124 ALA A O 1
ATOM 934 N N . CYS A 1 125 ? -7.258 1.333 -0.560 1.00 95.25 125 CYS A N 1
ATOM 935 C CA . CYS A 1 125 ? -6.556 2.614 -0.384 1.00 95.25 125 CYS A CA 1
ATOM 936 C C . CYS A 1 125 ? -7.519 3.811 -0.428 1.00 95.25 125 CYS A C 1
ATOM 938 O O . CYS A 1 125 ? -7.432 4.704 0.406 1.00 95.25 125 CYS A O 1
ATOM 940 N N . ARG A 1 126 ? -8.488 3.790 -1.356 1.00 95.12 126 ARG A N 1
ATOM 941 C CA . ARG A 1 126 ? -9.484 4.861 -1.545 1.00 95.12 126 ARG A CA 1
ATOM 942 C C . ARG A 1 126 ? -10.445 5.060 -0.372 1.00 95.12 126 ARG A C 1
ATOM 944 O O . ARG A 1 126 ? -11.062 6.116 -0.279 1.00 95.12 126 ARG A O 1
ATOM 951 N N . ASP A 1 127 ? -10.591 4.054 0.485 1.00 96.12 127 ASP A N 1
ATOM 952 C CA . ASP A 1 127 ? -11.494 4.122 1.626 1.00 96.12 127 ASP A CA 1
ATOM 953 C C . ASP A 1 127 ? -10.939 5.058 2.716 1.00 96.12 127 ASP A C 1
ATOM 955 O O . ASP A 1 127 ? -11.718 5.695 3.425 1.00 96.12 127 ASP A O 1
ATOM 959 N N . CYS A 1 128 ? -9.610 5.215 2.784 1.00 96.56 128 CYS A N 1
ATOM 960 C CA . CYS A 1 128 ? -8.910 6.170 3.655 1.00 96.56 128 CYS A CA 1
ATOM 961 C C . CYS A 1 128 ? -8.348 7.375 2.877 1.00 96.56 128 CYS A C 1
ATOM 963 O O . CYS A 1 128 ? -8.395 8.509 3.346 1.00 96.56 128 CYS A O 1
ATOM 965 N N . HIS A 1 129 ? -7.850 7.146 1.664 1.00 96.88 129 HIS A N 1
ATOM 966 C CA . HIS A 1 129 ? -7.292 8.154 0.769 1.00 96.88 129 HIS A CA 1
ATOM 967 C C . HIS A 1 129 ? -8.314 8.508 -0.307 1.00 96.88 129 HIS A C 1
ATOM 969 O O . HIS A 1 129 ? -8.228 8.017 -1.424 1.00 96.88 129 HIS A O 1
ATOM 975 N N . ALA A 1 130 ? -9.316 9.326 0.000 1.00 96.69 130 ALA A N 1
ATOM 976 C CA . ALA A 1 130 ? -10.318 9.703 -0.999 1.00 96.69 130 ALA A CA 1
ATOM 977 C C . ALA A 1 130 ? -9.736 10.559 -2.141 1.00 96.69 130 ALA A C 1
ATOM 979 O O . ALA A 1 130 ? -8.595 11.027 -2.101 1.00 96.69 130 ALA A O 1
ATOM 980 N N . LYS A 1 131 ? -10.535 10.774 -3.191 1.00 95.62 131 LYS A N 1
ATOM 981 C CA . LYS A 1 131 ? -10.212 11.751 -4.239 1.00 95.62 131 LYS A CA 1
ATOM 982 C C . LYS A 1 131 ? -10.195 13.166 -3.651 1.00 95.62 131 LYS A C 1
ATOM 984 O O . LYS A 1 131 ? -10.917 13.451 -2.700 1.00 95.62 131 LYS A O 1
ATOM 989 N N . ALA A 1 132 ? -9.416 14.065 -4.253 1.00 95.06 132 ALA A N 1
ATOM 990 C CA . ALA A 1 132 ? -9.445 15.487 -3.913 1.00 95.06 132 ALA A CA 1
ATOM 991 C C . ALA A 1 132 ? -10.889 16.027 -3.872 1.00 95.06 132 ALA A C 1
ATOM 993 O O . ALA A 1 132 ? -11.672 15.784 -4.795 1.00 95.06 132 ALA A O 1
ATOM 994 N N . GLY A 1 133 ? -11.228 16.734 -2.791 1.00 94.38 133 GLY A N 1
ATOM 995 C CA . GLY A 1 133 ? -12.565 17.288 -2.556 1.00 94.38 133 GLY A CA 1
ATOM 996 C C . GLY A 1 133 ? -13.625 16.276 -2.100 1.00 94.38 133 GLY A C 1
ATOM 997 O O . GLY A 1 133 ? -14.778 16.658 -1.936 1.00 94.38 133 GLY A O 1
ATOM 998 N N . GLN A 1 134 ? -13.273 15.003 -1.894 1.00 95.94 134 GLN A N 1
ATOM 999 C CA . GLN A 1 134 ? -14.188 13.979 -1.384 1.00 95.94 134 GLN A CA 1
ATOM 1000 C C . GLN A 1 134 ? -13.823 13.565 0.042 1.00 95.94 134 GLN A C 1
ATOM 1002 O O . GLN A 1 134 ? -12.660 13.601 0.441 1.00 95.94 134 GLN A O 1
ATOM 1007 N N . LYS A 1 135 ? -14.829 13.127 0.802 1.00 96.62 135 LYS A N 1
ATOM 1008 C CA . LYS A 1 135 ? -14.629 12.569 2.139 1.00 96.62 135 LYS A CA 1
ATOM 1009 C C . LYS A 1 135 ? -14.237 11.085 2.042 1.00 96.62 135 LYS A C 1
ATOM 1011 O O . LYS A 1 135 ? -14.872 10.358 1.273 1.00 96.62 135 LYS A O 1
ATOM 1016 N N . PRO A 1 136 ? -13.231 10.617 2.800 1.00 96.81 136 PRO A N 1
ATOM 1017 C CA . PRO A 1 136 ? -12.953 9.191 2.907 1.00 96.81 136 PRO A CA 1
ATOM 1018 C C . PRO A 1 136 ? -14.090 8.437 3.587 1.00 96.81 136 PRO A C 1
ATOM 1020 O O . PRO A 1 136 ? -14.874 8.988 4.355 1.00 96.81 136 PRO A O 1
ATOM 1023 N N . LYS A 1 137 ? -14.181 7.148 3.266 1.00 96.88 137 LYS A N 1
ATOM 1024 C CA . LYS A 1 137 ? -15.211 6.253 3.794 1.00 96.88 137 LYS A CA 1
ATOM 1025 C C . LYS A 1 137 ? -14.941 5.888 5.253 1.00 96.88 137 LYS A C 1
ATOM 1027 O O . LYS A 1 137 ? -15.886 5.740 6.019 1.00 96.88 137 LYS A O 1
ATOM 1032 N N . LEU A 1 138 ? -13.670 5.702 5.611 1.00 95.38 138 LEU A N 1
ATOM 1033 C CA . LEU A 1 138 ? -13.265 5.127 6.900 1.00 95.38 138 LEU A CA 1
ATOM 1034 C C . LEU A 1 138 ? -12.648 6.144 7.858 1.00 95.38 138 LEU A C 1
ATOM 1036 O O . LEU A 1 138 ? -12.529 5.857 9.044 1.00 95.38 138 LEU A O 1
ATOM 1040 N N . LEU A 1 139 ? -12.274 7.325 7.363 1.00 94.19 139 LEU A N 1
ATOM 1041 C CA . LEU A 1 139 ? -11.649 8.383 8.154 1.00 94.19 139 LEU A CA 1
ATOM 1042 C C . LEU A 1 139 ? -12.509 9.649 8.157 1.00 94.19 139 LEU A C 1
ATOM 1044 O O . LEU A 1 139 ? -13.396 9.830 7.320 1.00 94.19 139 LEU A O 1
ATOM 1048 N N . LEU A 1 140 ? -12.237 10.544 9.107 1.00 94.12 140 LEU A N 1
ATOM 1049 C CA . LEU A 1 140 ? -12.899 11.849 9.169 1.00 94.12 140 LEU A CA 1
ATOM 1050 C C . LEU A 1 140 ? -12.456 12.762 8.021 1.00 94.12 140 LEU A C 1
ATOM 1052 O O . LEU A 1 140 ? -13.289 13.441 7.420 1.00 94.12 140 LEU A O 1
ATOM 1056 N N . GLU A 1 141 ? -11.166 12.722 7.695 1.00 95.75 141 GLU A N 1
ATOM 1057 C CA . GLU A 1 141 ? -10.516 13.523 6.663 1.00 95.75 141 GLU A CA 1
ATOM 1058 C C . GLU A 1 141 ? -9.441 12.708 5.935 1.00 95.75 141 GLU A C 1
ATOM 1060 O O . GLU A 1 1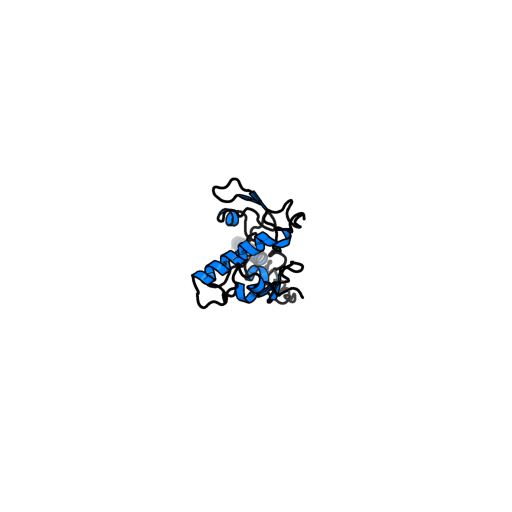41 ? -9.003 11.658 6.412 1.00 95.75 141 GLU A O 1
ATOM 1065 N N . ILE A 1 142 ? -9.039 13.175 4.750 1.00 97.12 142 ILE A N 1
ATOM 1066 C CA . ILE A 1 142 ? -7.941 12.553 4.005 1.00 97.12 142 ILE A CA 1
ATOM 1067 C C . ILE A 1 142 ? -6.636 12.790 4.785 1.00 97.12 142 ILE A C 1
ATOM 1069 O O . ILE A 1 142 ? -6.371 13.939 5.140 1.00 97.12 142 ILE A O 1
ATOM 1073 N N . PRO A 1 143 ? -5.792 11.762 5.005 1.00 95.69 143 PRO A N 1
ATOM 1074 C 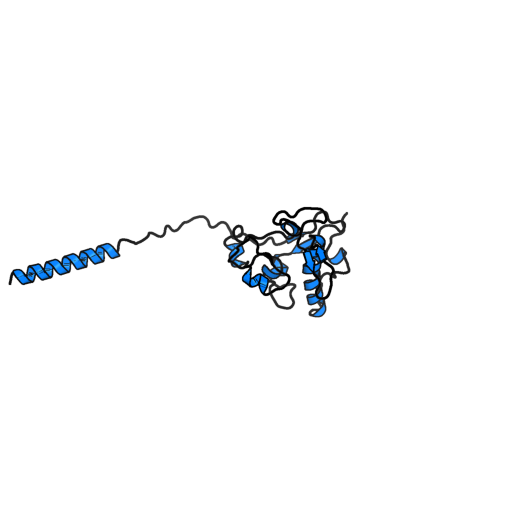CA . PRO A 1 143 ? -4.535 11.923 5.727 1.00 95.69 143 PRO A CA 1
ATOM 1075 C C . PRO A 1 143 ? -3.637 13.008 5.129 1.00 95.69 143 PRO A C 1
ATOM 1077 O O . PRO A 1 143 ? -3.521 13.137 3.909 1.00 95.69 143 PRO A O 1
ATOM 1080 N N . VAL A 1 144 ? -2.952 13.751 5.995 1.00 94.75 144 VAL A N 1
ATOM 1081 C CA . VAL A 1 144 ? -2.006 14.802 5.608 1.00 94.75 144 VAL A CA 1
ATOM 1082 C C . VAL A 1 144 ? -0.613 14.442 6.108 1.00 94.75 144 VAL A C 1
ATOM 1084 O O . VAL A 1 144 ? -0.438 14.045 7.261 1.00 94.75 144 VAL A O 1
ATOM 1087 N N . LEU A 1 145 ? 0.387 14.585 5.241 1.00 92.31 145 LEU A N 1
ATOM 1088 C CA . LEU A 1 145 ? 1.794 14.434 5.590 1.00 92.31 145 LEU A CA 1
ATOM 1089 C C . LEU A 1 145 ? 2.478 15.788 5.678 1.00 92.31 145 LEU A C 1
ATOM 1091 O O . LEU A 1 145 ? 2.227 16.668 4.862 1.00 92.31 145 LEU A O 1
ATOM 1095 N N . LYS A 1 146 ? 3.397 15.913 6.630 1.00 90.50 146 LYS A N 1
ATOM 1096 C CA . LYS A 1 146 ? 4.387 16.984 6.648 1.00 90.50 146 LYS A CA 1
ATOM 1097 C C . LYS A 1 146 ? 5.687 16.426 6.093 1.00 90.50 146 LYS A C 1
ATOM 1099 O O . LYS A 1 146 ? 6.190 15.439 6.633 1.00 90.50 146 LYS A O 1
ATOM 1104 N N . ASP A 1 147 ? 6.222 17.037 5.044 1.00 83.94 147 ASP A N 1
ATOM 1105 C CA . ASP A 1 147 ? 7.507 16.597 4.507 1.00 83.94 147 ASP A CA 1
ATOM 1106 C C . ASP A 1 147 ? 8.637 16.940 5.502 1.00 83.94 147 ASP A C 1
ATOM 1108 O O . ASP A 1 147 ? 8.628 18.030 6.091 1.00 83.94 147 ASP A O 1
ATOM 1112 N N . PRO A 1 148 ? 9.604 16.032 5.743 1.00 82.69 148 PRO A N 1
ATOM 1113 C CA . PRO A 1 148 ? 10.710 16.296 6.660 1.00 82.69 148 PRO A CA 1
ATOM 1114 C C . PRO A 1 148 ? 11.460 17.579 6.282 1.00 82.69 148 PRO A C 1
ATOM 1116 O O . PRO A 1 148 ? 11.849 17.763 5.133 1.00 82.69 148 PRO A O 1
ATOM 1119 N N . GLY A 1 149 ? 11.643 18.485 7.245 1.00 86.25 149 GLY A N 1
ATOM 1120 C CA . GLY A 1 149 ? 12.310 19.774 7.014 1.00 86.25 149 GLY A CA 1
ATOM 1121 C C . GLY A 1 149 ? 11.477 20.822 6.261 1.00 86.25 149 GLY A C 1
ATOM 1122 O O . GLY A 1 149 ? 11.954 21.936 6.069 1.00 86.25 149 GLY A O 1
ATOM 1123 N N . SER A 1 150 ? 10.235 20.513 5.878 1.00 89.38 150 SER A N 1
ATOM 1124 C CA . SER A 1 150 ? 9.323 21.437 5.198 1.00 89.38 150 SER A CA 1
ATOM 1125 C C . SER A 1 150 ? 8.195 21.899 6.122 1.00 89.38 150 SER A C 1
ATOM 1127 O O . SER A 1 150 ? 7.761 21.182 7.025 1.00 89.38 150 SER A O 1
ATOM 1129 N N . THR A 1 151 ? 7.672 23.102 5.889 1.00 90.94 151 THR A N 1
ATOM 1130 C CA . THR A 1 151 ? 6.390 23.558 6.458 1.00 90.94 151 THR A CA 1
ATOM 1131 C C . THR A 1 151 ? 5.193 23.128 5.609 1.00 90.94 151 THR A C 1
ATOM 1133 O O . THR A 1 151 ? 4.051 23.337 6.012 1.00 90.94 151 THR A O 1
ATOM 1136 N N . THR A 1 152 ? 5.445 22.509 4.452 1.00 92.81 152 THR A N 1
ATOM 1137 C CA . THR A 1 152 ? 4.408 22.078 3.515 1.00 92.81 152 THR A CA 1
ATOM 1138 C C . THR A 1 152 ? 3.638 20.891 4.078 1.00 92.81 152 THR A C 1
ATOM 1140 O O . THR A 1 152 ? 4.219 19.903 4.532 1.00 92.81 152 THR A O 1
ATOM 1143 N N . MET A 1 153 ? 2.315 21.009 4.023 1.00 93.44 153 MET A N 1
ATOM 1144 C CA . MET A 1 153 ? 1.368 19.966 4.389 1.00 93.44 153 MET A CA 1
ATOM 1145 C C . MET A 1 153 ? 0.755 19.403 3.107 1.00 93.44 153 MET A C 1
ATOM 1147 O O . MET A 1 153 ? 0.118 20.125 2.343 1.00 93.44 153 MET A O 1
ATOM 1151 N N . THR A 1 154 ? 0.948 18.111 2.877 1.00 94.81 154 THR A N 1
ATOM 1152 C CA . THR A 1 154 ? 0.556 17.414 1.655 1.00 94.81 154 THR A CA 1
ATOM 1153 C C . THR A 1 154 ? -0.606 16.469 1.940 1.00 94.81 154 THR A C 1
ATOM 1155 O O . THR A 1 154 ? -0.461 15.489 2.672 1.00 94.81 154 THR A O 1
ATOM 1158 N N . THR A 1 155 ? -1.768 16.728 1.344 1.00 96.31 155 THR A N 1
ATOM 1159 C CA . THR A 1 155 ? -2.942 15.851 1.459 1.00 96.31 155 THR A CA 1
ATOM 1160 C C . THR A 1 155 ? -2.771 14.593 0.602 1.00 96.31 155 THR A C 1
ATOM 1162 O O . THR A 1 155 ? -2.698 14.662 -0.627 1.00 96.31 155 THR A O 1
ATOM 1165 N N . LEU A 1 156 ? -2.760 13.420 1.236 1.00 96.38 156 LEU A N 1
ATOM 1166 C CA . LEU A 1 156 ? -2.627 12.117 0.585 1.00 96.38 156 LEU A CA 1
ATOM 1167 C C . LEU A 1 156 ? -3.946 11.649 -0.028 1.00 96.38 156 LEU A C 1
ATOM 1169 O O . LEU A 1 156 ? -4.595 10.728 0.466 1.00 96.38 156 LEU A O 1
ATOM 1173 N N . THR A 1 157 ? -4.345 12.274 -1.128 1.00 97.44 157 THR A N 1
ATOM 1174 C CA . THR A 1 157 ? -5.461 11.781 -1.952 1.00 97.44 157 THR A CA 1
ATOM 1175 C C . THR A 1 157 ? -5.179 10.373 -2.493 1.00 97.44 157 THR A C 1
ATOM 1177 O O . THR A 1 157 ? -4.024 9.946 -2.519 1.00 97.44 157 THR A O 1
ATOM 1180 N N . ASN A 1 158 ? -6.198 9.656 -2.989 1.00 96.12 158 ASN A N 1
ATOM 1181 C CA . ASN A 1 158 ? -6.000 8.344 -3.633 1.00 96.12 158 ASN A CA 1
ATOM 1182 C C . ASN A 1 158 ? -4.895 8.381 -4.690 1.00 96.12 158 ASN A C 1
ATOM 1184 O O . ASN A 1 158 ? -4.053 7.491 -4.720 1.00 96.12 158 ASN A O 1
ATOM 1188 N N . GLN A 1 159 ? -4.904 9.398 -5.555 1.00 95.62 159 GLN A N 1
ATOM 1189 C CA . GLN A 1 159 ? -3.922 9.547 -6.621 1.00 95.62 159 GLN A CA 1
ATOM 1190 C C . GLN A 1 159 ? -2.511 9.616 -6.041 1.00 95.62 159 GLN A C 1
ATOM 1192 O O . GLN A 1 159 ? -1.625 8.910 -6.507 1.00 95.62 159 GLN A O 1
ATOM 1197 N N . LEU A 1 160 ? -2.298 10.458 -5.031 1.00 96.19 160 LEU A N 1
ATOM 1198 C CA . LEU A 1 160 ? -0.975 10.628 -4.450 1.00 96.19 160 LEU A CA 1
ATOM 1199 C C . LEU A 1 160 ? -0.536 9.395 -3.650 1.00 96.19 160 LEU A C 1
ATOM 1201 O O . LEU A 1 160 ? 0.626 9.014 -3.730 1.00 96.19 160 LEU A O 1
ATOM 1205 N N . ALA A 1 161 ? -1.451 8.755 -2.920 1.00 95.94 161 ALA A N 1
ATOM 1206 C CA . ALA A 1 161 ? -1.166 7.533 -2.176 1.00 95.94 161 ALA A CA 1
ATOM 1207 C C . ALA A 1 161 ? -0.727 6.392 -3.110 1.00 95.94 161 ALA A C 1
ATOM 1209 O O . ALA A 1 161 ? 0.312 5.785 -2.869 1.00 95.94 161 ALA A O 1
ATOM 1210 N N . PHE A 1 162 ? -1.453 6.157 -4.212 1.00 96.38 162 PHE A N 1
ATOM 1211 C CA . PHE A 1 162 ? -1.067 5.141 -5.198 1.00 96.38 162 PHE A CA 1
ATOM 1212 C C . PHE A 1 162 ? 0.305 5.428 -5.811 1.00 96.38 162 PHE A C 1
ATOM 1214 O O . PHE A 1 162 ? 1.161 4.551 -5.773 1.00 96.38 162 PHE A O 1
ATOM 1221 N N . HIS A 1 163 ? 0.542 6.641 -6.322 1.00 96.56 163 HIS A N 1
ATOM 1222 C CA . HIS A 1 163 ? 1.828 6.974 -6.944 1.00 96.56 163 HIS A CA 1
ATOM 1223 C C . HIS A 1 163 ? 2.983 6.862 -5.949 1.00 96.56 163 HIS A C 1
ATOM 1225 O O . HIS A 1 163 ? 3.959 6.186 -6.231 1.00 96.56 163 HIS A O 1
ATOM 1231 N N . ARG A 1 164 ? 2.862 7.408 -4.732 1.00 94.75 164 ARG A N 1
ATOM 1232 C CA . ARG A 1 164 ? 3.941 7.301 -3.734 1.00 94.75 164 ARG A CA 1
ATOM 1233 C C . ARG A 1 164 ? 4.308 5.852 -3.421 1.00 94.75 164 ARG A C 1
ATOM 1235 O O . ARG A 1 164 ? 5.492 5.546 -3.341 1.00 94.75 164 ARG A O 1
ATOM 1242 N N . THR A 1 165 ? 3.321 4.976 -3.241 1.00 95.00 165 THR A N 1
ATOM 1243 C CA . THR A 1 165 ? 3.576 3.570 -2.902 1.00 95.00 165 THR A CA 1
ATOM 1244 C C . THR A 1 165 ? 4.103 2.779 -4.099 1.00 95.00 165 THR A C 1
ATOM 1246 O O . THR A 1 165 ? 5.116 2.093 -3.974 1.00 95.00 165 THR A O 1
ATOM 1249 N N . CYS A 1 166 ? 3.452 2.879 -5.262 1.00 96.06 166 CYS A N 1
ATOM 1250 C CA . CYS A 1 166 ? 3.855 2.135 -6.455 1.00 96.06 166 CYS A CA 1
ATOM 1251 C C . CYS A 1 166 ? 5.204 2.626 -6.992 1.00 96.06 166 CYS A C 1
ATOM 1253 O O . CYS A 1 166 ? 6.102 1.818 -7.221 1.00 96.06 166 CYS A O 1
ATOM 1255 N N . ASP A 1 167 ? 5.372 3.941 -7.136 1.00 96.25 167 ASP A N 1
ATOM 1256 C CA . ASP A 1 167 ? 6.556 4.530 -7.759 1.00 96.25 167 ASP A CA 1
ATOM 1257 C C . ASP A 1 167 ? 7.800 4.310 -6.901 1.00 96.25 167 ASP A C 1
ATOM 1259 O O . ASP A 1 167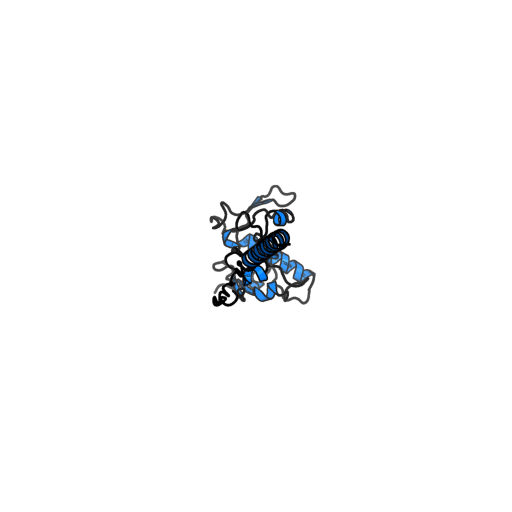 ? 8.857 4.010 -7.445 1.00 96.25 167 ASP A O 1
ATOM 1263 N N . ALA A 1 168 ? 7.693 4.397 -5.570 1.00 93.19 168 ALA A N 1
ATOM 1264 C CA . ALA A 1 168 ? 8.838 4.167 -4.690 1.00 93.19 168 ALA A CA 1
ATOM 1265 C C . ALA A 1 168 ? 9.368 2.729 -4.800 1.00 93.19 168 ALA A C 1
ATOM 1267 O O . ALA A 1 168 ? 10.577 2.520 -4.926 1.00 93.19 168 ALA A O 1
ATOM 1268 N N . CYS A 1 169 ? 8.471 1.736 -4.794 1.00 94.00 169 CYS A N 1
ATOM 1269 C CA . CYS A 1 169 ? 8.862 0.338 -4.954 1.00 94.00 169 CYS A CA 1
ATOM 1270 C C . CYS A 1 169 ? 9.419 0.084 -6.360 1.00 94.00 169 CYS A C 1
ATOM 1272 O O . CYS A 1 169 ? 10.509 -0.466 -6.501 1.00 94.00 169 CYS A O 1
ATOM 1274 N N . HIS A 1 170 ? 8.731 0.558 -7.401 1.00 95.56 170 HIS A N 1
ATOM 1275 C CA . HIS A 1 170 ? 9.182 0.395 -8.780 1.00 95.56 170 HIS A CA 1
ATOM 1276 C C . HIS A 1 170 ? 10.535 1.059 -9.042 1.00 95.56 170 HIS A C 1
ATOM 1278 O O . HIS A 1 170 ? 11.392 0.477 -9.706 1.00 95.56 170 HIS A O 1
ATOM 1284 N N . PHE A 1 171 ? 10.762 2.242 -8.472 1.00 94.25 171 PHE A N 1
ATOM 1285 C CA . PHE A 1 171 ? 12.049 2.919 -8.534 1.00 94.25 171 PHE A CA 1
ATOM 1286 C C . PHE A 1 171 ? 13.143 2.074 -7.875 1.00 94.25 171 PHE A C 1
ATOM 1288 O O . PHE A 1 171 ? 14.167 1.811 -8.503 1.00 94.25 171 PHE A O 1
ATOM 1295 N N . SER A 1 172 ? 12.903 1.565 -6.661 1.00 92.88 172 SER A N 1
ATOM 1296 C CA . SER A 1 172 ? 13.836 0.656 -5.982 1.00 92.88 172 SER A CA 1
ATOM 1297 C C . SER A 1 172 ? 14.164 -0.578 -6.832 1.00 92.88 172 SER A C 1
ATOM 1299 O O . SER A 1 172 ? 15.334 -0.928 -6.988 1.00 92.88 172 SER A O 1
ATOM 1301 N N . VAL A 1 173 ? 13.158 -1.197 -7.457 1.00 93.69 173 VAL A N 1
ATOM 1302 C CA . VAL A 1 173 ? 13.361 -2.333 -8.368 1.00 93.69 173 VAL A CA 1
ATOM 1303 C C . VAL A 1 173 ? 14.222 -1.928 -9.564 1.00 93.69 173 VAL A C 1
ATOM 1305 O O . VAL A 1 173 ? 15.195 -2.614 -9.853 1.00 93.69 173 VAL A O 1
ATOM 1308 N N . SER A 1 174 ? 13.948 -0.788 -10.204 1.00 93.69 174 SER A N 1
ATOM 1309 C CA . SER A 1 174 ? 14.729 -0.324 -11.362 1.00 93.69 174 SER A CA 1
ATOM 1310 C C . SER A 1 174 ? 16.204 -0.060 -11.036 1.00 93.69 174 SER A C 1
ATOM 1312 O O . SER A 1 174 ? 17.073 -0.327 -11.863 1.00 93.69 174 SER A O 1
ATOM 1314 N N . MET A 1 175 ? 16.497 0.402 -9.817 1.00 92.75 175 MET A N 1
ATOM 1315 C CA . MET A 1 175 ? 17.861 0.684 -9.362 1.00 92.75 175 MET A CA 1
ATOM 1316 C C . MET A 1 175 ? 18.652 -0.575 -8.999 1.00 92.75 175 MET A C 1
ATOM 1318 O O . MET A 1 175 ? 19.874 -0.577 -9.116 1.00 92.75 175 MET A O 1
ATOM 1322 N N . ASN A 1 176 ? 17.976 -1.636 -8.551 1.00 94.38 176 ASN A N 1
ATOM 1323 C CA . ASN A 1 176 ? 18.625 -2.854 -8.056 1.00 94.38 176 ASN A CA 1
ATOM 1324 C C . ASN A 1 176 ? 18.514 -4.045 -9.026 1.00 94.38 176 ASN A C 1
ATOM 1326 O O . ASN A 1 176 ? 19.226 -5.032 -8.861 1.00 94.38 176 ASN A O 1
ATOM 1330 N N . ARG A 1 177 ? 17.630 -3.966 -10.029 1.00 91.06 177 ARG A N 1
ATOM 1331 C CA . ARG A 1 177 ? 17.382 -4.992 -11.055 1.00 91.06 177 ARG A CA 1
ATOM 1332 C C . ARG A 1 177 ? 17.245 -4.350 -12.439 1.00 91.06 177 ARG A C 1
ATOM 1334 O O . ARG A 1 177 ? 16.120 -4.165 -12.920 1.00 91.06 177 ARG A O 1
ATOM 1341 N N . PRO A 1 178 ? 18.365 -3.986 -13.091 1.00 87.75 178 PRO A N 1
ATOM 1342 C CA . PRO A 1 178 ? 18.352 -3.324 -14.399 1.00 87.75 178 PRO A CA 1
ATOM 1343 C C . PRO A 1 178 ? 17.678 -4.150 -15.505 1.00 87.75 178 PRO A C 1
ATOM 1345 O O . PRO A 1 178 ? 17.220 -3.600 -16.501 1.00 87.75 178 PRO A O 1
ATOM 1348 N N . GLU A 1 179 ? 17.608 -5.473 -15.339 1.00 89.56 179 GLU A N 1
ATOM 1349 C CA . GLU A 1 179 ? 16.927 -6.400 -16.243 1.00 89.56 179 GLU A CA 1
ATOM 1350 C C . GLU A 1 179 ? 15.400 -6.422 -16.066 1.00 89.56 179 GLU A C 1
ATOM 1352 O O . GLU A 1 179 ? 14.680 -7.000 -16.888 1.00 89.56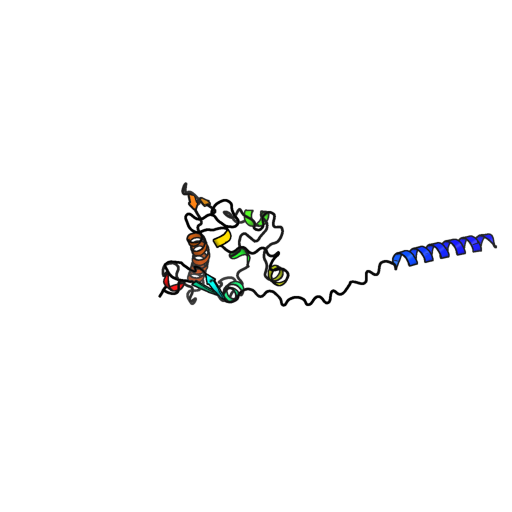 179 GLU A O 1
ATOM 1357 N N . SER A 1 180 ? 14.891 -5.829 -14.982 1.00 89.12 180 SER A N 1
ATOM 1358 C CA . SER A 1 180 ? 13.463 -5.802 -14.691 1.00 89.12 180 SER A CA 1
ATOM 1359 C C . SER A 1 180 ? 12.702 -4.953 -15.711 1.00 89.12 180 SER A C 1
ATOM 1361 O O . SER A 1 180 ? 13.143 -3.896 -16.156 1.00 89.12 180 SER A O 1
ATOM 1363 N N . LYS A 1 181 ? 11.493 -5.399 -16.059 1.00 90.62 181 LYS A N 1
ATOM 1364 C CA . LYS A 1 181 ? 10.549 -4.636 -16.895 1.00 90.62 181 LYS A CA 1
ATOM 1365 C C . LYS A 1 181 ? 9.582 -3.828 -16.034 1.00 90.62 181 LYS A C 1
ATOM 1367 O O . LYS A 1 181 ? 8.391 -3.759 -16.334 1.00 90.62 181 LYS A O 1
ATOM 1372 N N . VAL A 1 182 ? 10.076 -3.308 -14.913 1.00 93.50 182 VAL A N 1
ATOM 1373 C CA . VAL A 1 182 ? 9.240 -2.586 -13.961 1.00 93.50 182 VAL A CA 1
ATOM 1374 C C . VAL A 1 182 ? 8.696 -1.305 -14.610 1.00 93.50 182 VAL A C 1
ATOM 1376 O O . VAL A 1 182 ? 9.421 -0.648 -15.364 1.00 93.50 182 VAL A O 1
ATOM 1379 N N . PRO A 1 183 ? 7.423 -0.945 -14.378 1.00 94.94 183 PRO A N 1
ATOM 1380 C CA . PRO A 1 183 ? 6.875 0.289 -14.915 1.00 94.94 183 PRO A CA 1
ATOM 1381 C C . PRO A 1 183 ? 7.663 1.523 -14.470 1.00 94.94 183 PRO A C 1
ATOM 1383 O O . PRO A 1 183 ? 8.101 1.624 -13.323 1.00 94.94 183 PRO A O 1
ATOM 1386 N N . ASN A 1 184 ? 7.804 2.484 -15.379 1.00 91.25 184 ASN A N 1
ATOM 1387 C CA . ASN A 1 184 ? 8.492 3.737 -15.112 1.00 91.25 184 ASN A CA 1
ATOM 1388 C C . ASN A 1 184 ? 7.485 4.796 -14.639 1.00 91.25 184 ASN A C 1
ATOM 1390 O O . ASN A 1 184 ? 6.587 5.179 -15.391 1.00 91.25 184 ASN A O 1
ATOM 1394 N N . ALA A 1 185 ? 7.687 5.311 -13.425 1.00 88.06 185 ALA A N 1
ATOM 1395 C CA . ALA A 1 185 ? 6.844 6.329 -12.798 1.00 88.06 185 ALA A CA 1
ATOM 1396 C C . ALA A 1 185 ? 6.677 7.616 -13.634 1.00 88.06 185 ALA A C 1
ATOM 1398 O O . ALA A 1 185 ? 5.656 8.292 -13.536 1.00 88.06 185 ALA A O 1
ATOM 1399 N N . THR A 1 186 ? 7.641 7.957 -14.498 1.00 90.81 186 THR A N 1
ATOM 1400 C CA . THR A 1 186 ? 7.558 9.141 -15.373 1.00 90.81 186 THR A CA 1
ATOM 1401 C C . THR A 1 186 ? 6.842 8.869 -16.697 1.00 90.81 186 THR A C 1
ATOM 1403 O O . THR A 1 186 ? 6.530 9.800 -17.439 1.00 90.81 186 THR A O 1
ATOM 1406 N N . VAL A 1 187 ? 6.529 7.605 -16.996 1.00 94.38 187 VAL A N 1
ATOM 1407 C CA . VAL A 1 187 ? 5.825 7.182 -18.209 1.00 94.38 187 VAL A CA 1
ATOM 1408 C C . VAL A 1 187 ? 4.451 6.653 -17.814 1.00 94.38 187 VAL A C 1
ATOM 1410 O O . VAL A 1 187 ? 4.289 5.466 -17.541 1.00 94.38 187 VAL A O 1
ATOM 1413 N N . CYS A 1 188 ? 3.431 7.516 -17.819 1.00 94.38 188 CYS A N 1
ATOM 1414 C CA . CYS A 1 188 ? 2.080 7.185 -17.337 1.00 94.38 188 CYS A CA 1
ATOM 1415 C C . CYS A 1 188 ? 1.503 5.904 -17.968 1.00 94.38 188 CYS A C 1
ATOM 1417 O O . CYS A 1 188 ? 0.852 5.105 -17.297 1.00 94.38 188 CYS A O 1
ATOM 1419 N N . SER A 1 189 ? 1.763 5.692 -19.263 1.00 94.19 189 SER A N 1
ATOM 1420 C CA . SER A 1 189 ? 1.295 4.527 -20.023 1.00 94.19 189 SER A CA 1
ATOM 1421 C C . SER A 1 189 ? 2.008 3.220 -19.675 1.00 94.19 189 SER A C 1
ATOM 1423 O O . SER A 1 189 ? 1.616 2.174 -20.180 1.00 94.19 189 SER A O 1
ATOM 1425 N N . SER A 1 190 ? 3.060 3.260 -18.853 1.00 94.75 190 SER A N 1
ATOM 1426 C CA . SER A 1 190 ? 3.714 2.049 -18.351 1.00 94.75 190 SER A CA 1
ATOM 1427 C C . SER A 1 190 ? 2.864 1.328 -17.296 1.00 94.75 190 SER A C 1
ATOM 1429 O O . SER A 1 190 ? 2.969 0.112 -17.164 1.00 94.75 190 SER A O 1
ATOM 1431 N N . CYS A 1 191 ? 1.977 2.058 -16.606 1.00 95.62 191 CYS A N 1
ATOM 1432 C CA . CYS A 1 191 ? 1.010 1.511 -15.648 1.00 95.62 191 CYS A CA 1
ATOM 1433 C C . CYS A 1 191 ? -0.433 1.600 -16.159 1.00 95.62 191 CYS A C 1
ATOM 1435 O O . CYS A 1 191 ? -1.222 0.666 -16.005 1.00 95.62 191 CYS A O 1
ATOM 1437 N N . HIS A 1 192 ? -0.806 2.747 -16.729 1.00 95.69 192 HIS A N 1
ATOM 1438 C CA . HIS A 1 192 ? -2.181 3.022 -17.121 1.00 95.69 192 HIS A CA 1
ATOM 1439 C C . HIS A 1 192 ? -2.465 2.528 -18.535 1.00 95.69 192 HIS A C 1
ATOM 1441 O O . HIS A 1 192 ? -1.807 2.929 -19.500 1.00 95.69 192 HIS A O 1
ATOM 1447 N N . LYS A 1 193 ? -3.512 1.712 -18.676 1.00 88.88 193 LYS A N 1
ATOM 1448 C CA . LYS A 1 193 ? -4.053 1.381 -19.991 1.00 88.88 193 LYS A CA 1
ATOM 1449 C C . LYS A 1 193 ? -4.732 2.627 -20.543 1.00 88.88 193 LYS A C 1
ATOM 1451 O O . LYS A 1 193 ? -5.662 3.124 -19.915 1.00 88.88 193 LYS A O 1
ATOM 1456 N N . ARG A 1 194 ? -4.290 3.097 -21.716 1.00 80.44 194 ARG A N 1
ATOM 1457 C CA . ARG A 1 194 ? -4.869 4.267 -22.395 1.00 80.44 194 ARG A CA 1
ATOM 1458 C C . ARG A 1 194 ? -6.397 4.143 -22.411 1.00 80.44 194 ARG A C 1
ATOM 1460 O O . ARG A 1 194 ? -6.926 3.147 -22.905 1.00 80.44 194 ARG A O 1
ATOM 1467 N N . SER A 1 195 ? -7.077 5.133 -21.840 1.00 65.19 195 SER A N 1
ATOM 1468 C CA . SER A 1 195 ? -8.524 5.280 -21.957 1.00 65.19 195 SER A CA 1
ATOM 1469 C C . SER A 1 195 ? -8.865 5.469 -23.436 1.00 65.19 195 SER A C 1
ATOM 1471 O O . SER A 1 195 ? -8.362 6.391 -24.077 1.00 65.19 195 SER A O 1
ATOM 1473 N N . THR A 1 196 ? -9.629 4.529 -23.989 1.00 59.09 196 THR A N 1
ATOM 1474 C CA . THR A 1 196 ? -10.267 4.654 -25.307 1.00 59.09 196 THR A CA 1
ATOM 1475 C C . THR A 1 196 ? -11.489 5.543 -25.212 1.00 59.09 196 THR A C 1
ATOM 1477 O O . THR A 1 196 ? -12.219 5.370 -24.206 1.00 59.09 196 THR A O 1
#

pLDDT: mean 84.75, std 15.93, range [37.09, 97.44]

Secondary structure (DSSP, 8-state):
-HHHHHHHHHHHHHHHHHHHHHGGG-----------PPP----SEEEESTT-TT--EEEEHHHHHTTTT-SSSSPPHHHHSTTSS-HHHHTTSTT----SSTT--S---HHHHHH-TTTTTPPPHHHHSPPTTS--SSSSS--EEEPTT---EEE--HHHHHHHHHHHHHHHHHHH-TT--PPPTT-GGGTBPPP-

Sequence (196 aa):
MMRQFIKIASVIATFAFVLFLLDGTSQKAQVMTGKVAPPLEMPQVIELAKGSKQGPVTFNHVKHNSGEYSVSGPIQCIECHHTAQPAAELAKHPPLKTDWPAGRTTTLTMELFNTDAKGAGIAACRDCHAKAGQKPKLLLEIPVLKDPGSTTMTTLTNQLAFHRTCDACHFSVSMNRPESKVPNATVCSSCHKRST

Radius of gyration: 28.22 Å; chains: 1; bounding box: 38×80×89 Å